Protein AF-A0A1C6HP37-F1 (afdb_monomer)

Solvent-accessible surface area (backbone atoms only — not comparable to full-atom values): 10986 Å² total; per-residue (Å²): 95,41,88,87,82,65,44,78,74,77,87,68,81,76,85,51,65,77,37,57,52,46,57,69,72,73,42,58,66,69,62,52,72,68,43,61,59,45,79,36,72,90,48,70,63,57,51,54,49,44,50,69,76,33,71,78,30,45,81,38,71,37,65,68,57,56,53,53,46,46,46,50,68,46,51,45,44,47,39,49,50,55,24,48,51,27,51,49,49,23,51,51,46,59,66,70,62,52,92,83,54,51,75,65,60,49,52,51,41,54,50,50,26,51,51,27,51,49,53,24,53,50,45,65,65,41,63,60,68,73,68,50,57,76,94,74,52,53,69,74,57,48,54,55,49,51,61,49,33,76,77,31,63,72,49,36,53,51,48,52,52,50,54,50,54,59,53,53,73,70,52,83,51,65,70,60,35,54,54,49,54,52,50,53,53,51,52,66,73,76,108

Nearest PDB structures (foldseek):
  8iuh-assembly1_4  TM=5.181E-01  e=4.987E+00  Homo sapiens
  8dt0-assembly1_A  TM=3.337E-01  e=8.224E+00  synthetic construct
  7ezx-assembly1_CK  TM=1.978E-01  e=3.025E+00  Porphyridium purpureum

Mean predicted aligned error: 5.69 Å

Structure (mmCIF, N/CA/C/O backbone):
data_AF-A0A1C6HP37-F1
#
_entry.id   AF-A0A1C6HP37-F1
#
loop_
_atom_site.group_PDB
_atom_site.id
_atom_site.type_symbol
_atom_site.label_atom_id
_atom_site.label_alt_id
_atom_site.label_comp_id
_atom_site.label_asym_id
_atom_site.label_entity_id
_atom_site.label_seq_id
_atom_site.pdbx_PDB_ins_code
_atom_site.Cartn_x
_atom_site.Cartn_y
_atom_site.Cartn_z
_atom_site.occupancy
_atom_site.B_iso_or_equiv
_atom_site.auth_seq_id
_atom_site.auth_comp_id
_atom_site.auth_asym_id
_atom_site.auth_atom_id
_atom_site.pdbx_PDB_model_num
ATOM 1 N N . MET A 1 1 ? 13.294 12.991 -18.738 1.00 79.62 1 MET A N 1
ATOM 2 C CA . MET A 1 1 ? 14.460 13.730 -18.226 1.00 79.62 1 MET A CA 1
ATOM 3 C C . MET A 1 1 ? 15.607 12.747 -18.204 1.00 79.62 1 MET A C 1
ATOM 5 O O . MET A 1 1 ? 15.369 11.608 -17.818 1.00 79.62 1 MET A O 1
ATOM 9 N N . ASP A 1 2 ? 16.772 13.145 -18.688 1.00 86.88 2 ASP A N 1
ATOM 10 C CA . ASP A 1 2 ? 18.012 12.417 -18.481 1.00 86.88 2 ASP A CA 1
ATOM 11 C C . ASP A 1 2 ? 18.351 12.514 -16.989 1.00 86.88 2 ASP A C 1
ATOM 13 O O . ASP A 1 2 ? 18.378 13.611 -16.432 1.00 86.88 2 ASP A O 1
ATOM 17 N N . LEU A 1 3 ? 18.506 11.377 -16.315 1.00 87.62 3 LEU A N 1
ATOM 18 C CA . LEU A 1 3 ? 18.713 11.362 -14.865 1.00 87.62 3 LEU A CA 1
ATOM 19 C C . LEU A 1 3 ? 20.156 11.699 -14.465 1.00 87.62 3 LEU A C 1
ATOM 21 O O . LEU A 1 3 ? 20.379 12.043 -13.307 1.00 87.62 3 LEU A O 1
ATOM 25 N N . GLU A 1 4 ? 21.112 11.615 -15.391 1.00 91.19 4 GLU A N 1
ATOM 26 C CA . GLU A 1 4 ? 22.514 11.957 -15.146 1.00 91.19 4 GLU A CA 1
ATOM 27 C C . GLU A 1 4 ? 22.765 13.443 -15.405 1.00 91.19 4 GLU A C 1
ATOM 29 O O . GLU A 1 4 ? 23.371 14.129 -14.582 1.00 91.19 4 GLU A O 1
ATOM 34 N N . GLN A 1 5 ? 22.271 13.950 -16.536 1.00 92.31 5 GLN A N 1
ATOM 35 C CA . GLN A 1 5 ? 22.527 15.321 -16.992 1.00 92.31 5 GLN A CA 1
ATOM 36 C C . GLN A 1 5 ? 21.442 16.301 -16.536 1.00 92.31 5 GLN A C 1
ATOM 38 O O . GLN A 1 5 ? 21.673 17.505 -16.448 1.00 92.31 5 GLN A O 1
ATOM 43 N N . GLY A 1 6 ? 20.253 15.791 -16.213 1.00 91.00 6 GLY A N 1
ATOM 44 C CA . GLY A 1 6 ? 19.092 16.599 -15.855 1.00 91.00 6 GLY A CA 1
ATOM 45 C C . GLY A 1 6 ? 18.362 17.205 -17.056 1.00 91.00 6 GLY A C 1
ATOM 46 O O . GLY A 1 6 ? 17.437 17.999 -16.880 1.00 91.00 6 GLY A O 1
ATOM 47 N N . ASP A 1 7 ? 18.732 16.822 -18.276 1.00 91.75 7 ASP A N 1
ATOM 48 C CA . ASP A 1 7 ? 18.147 17.381 -19.488 1.00 91.75 7 ASP A CA 1
ATOM 49 C C . ASP A 1 7 ? 16.727 16.880 -19.729 1.00 91.75 7 ASP A C 1
ATOM 51 O O . ASP A 1 7 ? 16.368 15.722 -19.494 1.00 91.75 7 ASP A O 1
ATOM 55 N N . ILE A 1 8 ? 15.866 17.754 -20.238 1.00 90.81 8 ILE A N 1
ATOM 56 C CA . ILE A 1 8 ? 14.500 17.363 -20.565 1.00 90.81 8 ILE A CA 1
ATOM 57 C C . ILE A 1 8 ? 14.491 16.642 -21.914 1.00 90.81 8 ILE A C 1
ATOM 59 O O . ILE A 1 8 ? 14.644 17.260 -22.959 1.00 90.81 8 ILE A O 1
ATOM 63 N N . LEU A 1 9 ? 14.241 15.331 -21.879 1.00 88.19 9 LEU A N 1
ATOM 64 C CA . LEU A 1 9 ? 14.164 14.500 -23.087 1.00 88.19 9 LEU A CA 1
ATOM 65 C C . LEU A 1 9 ? 12.979 14.851 -23.998 1.00 88.19 9 LEU A C 1
ATOM 67 O O . LEU A 1 9 ? 13.090 14.734 -25.211 1.00 88.19 9 LEU A O 1
ATOM 71 N N . TRP A 1 10 ? 11.830 15.229 -23.429 1.00 92.19 10 TRP A N 1
ATOM 72 C CA . TRP A 1 10 ? 10.632 15.558 -24.203 1.00 92.19 10 TRP A CA 1
ATOM 73 C C . TRP A 1 10 ? 9.608 16.331 -23.361 1.00 92.19 10 TRP A C 1
ATOM 75 O O . TRP A 1 10 ? 9.472 16.082 -22.159 1.00 92.19 10 TRP A O 1
ATOM 85 N N . ILE A 1 11 ? 8.869 17.246 -23.997 1.00 91.38 11 ILE A N 1
ATOM 86 C CA . ILE A 1 11 ? 7.737 17.978 -23.411 1.00 91.38 11 ILE A CA 1
ATOM 87 C C . ILE A 1 11 ? 6.575 17.951 -24.402 1.00 91.38 11 ILE A C 1
ATOM 89 O O . ILE A 1 11 ? 6.693 18.436 -25.524 1.00 91.38 11 ILE A O 1
ATOM 93 N N . GLY A 1 12 ? 5.426 17.457 -23.950 1.00 89.62 12 GLY A N 1
ATOM 94 C CA . GLY A 1 12 ? 4.180 17.476 -24.707 1.00 89.62 12 GLY A CA 1
ATOM 95 C C . GLY A 1 12 ? 3.213 18.548 -24.227 1.00 89.62 12 GLY A C 1
ATOM 96 O O . GLY A 1 12 ? 3.138 18.859 -23.037 1.00 89.62 12 GLY A O 1
ATOM 97 N N . LYS A 1 13 ? 2.398 19.076 -25.145 1.00 91.12 13 LYS A N 1
ATOM 98 C CA . LYS A 1 13 ? 1.251 19.925 -24.797 1.00 91.12 13 LYS A CA 1
ATOM 99 C C . LYS A 1 13 ? 0.012 19.058 -24.572 1.00 91.12 13 LYS A C 1
ATOM 101 O O . LYS A 1 13 ? -0.563 18.564 -25.535 1.00 91.12 13 LYS A O 1
ATOM 106 N N . GLY A 1 14 ? -0.431 18.954 -23.320 1.00 88.44 14 GLY A N 1
ATOM 107 C CA . GLY A 1 14 ? -1.654 18.241 -22.938 1.00 88.44 14 GLY A CA 1
ATOM 108 C C . GLY A 1 14 ? -1.400 17.079 -21.979 1.00 88.44 14 GLY A C 1
ATOM 109 O O . GLY A 1 14 ? -0.284 16.878 -21.509 1.00 88.44 14 GLY A O 1
ATOM 110 N N . ARG A 1 15 ? -2.469 16.358 -21.628 1.00 82.88 15 ARG A N 1
ATOM 111 C CA . ARG A 1 15 ? -2.440 15.191 -20.718 1.00 82.88 15 ARG A CA 1
ATOM 112 C C . ARG A 1 15 ? -3.205 13.990 -21.281 1.00 82.88 15 ARG A C 1
ATOM 114 O O . ARG A 1 15 ? -3.354 12.987 -20.589 1.00 82.88 15 ARG A O 1
ATOM 121 N N . ALA A 1 16 ? -3.757 14.097 -22.491 1.00 87.88 16 ALA A N 1
ATOM 122 C CA . ALA A 1 16 ? -4.503 13.003 -23.091 1.00 87.88 16 ALA A CA 1
ATOM 123 C C . ALA A 1 16 ? -3.545 11.959 -23.678 1.00 87.88 16 ALA A C 1
ATOM 125 O O . ALA A 1 16 ? -2.419 12.270 -24.058 1.00 87.88 16 ALA A O 1
ATOM 126 N N . MET A 1 17 ? -4.028 10.724 -23.828 1.00 86.31 17 MET A N 1
ATOM 127 C CA . MET A 1 17 ? -3.265 9.624 -24.433 1.00 86.31 17 MET A CA 1
ATOM 128 C C . MET A 1 17 ? -2.698 10.002 -25.813 1.00 86.31 17 MET A C 1
ATOM 130 O O . MET A 1 17 ? -1.524 9.777 -26.072 1.00 86.31 17 MET A O 1
ATOM 134 N N . LYS A 1 18 ? -3.499 10.672 -26.651 1.00 89.44 18 LYS A N 1
ATOM 135 C CA . LYS A 1 18 ? -3.079 11.186 -27.968 1.00 89.44 18 LYS A CA 1
ATOM 136 C C . LYS A 1 18 ? -1.947 12.218 -27.904 1.00 89.44 18 LYS A C 1
ATOM 138 O O . LYS A 1 18 ? -1.209 12.377 -28.866 1.00 89.44 18 LYS A O 1
ATOM 143 N N . ASP A 1 19 ? -1.849 12.962 -26.803 1.00 90.25 19 ASP A N 1
ATOM 144 C CA . ASP A 1 19 ? -0.823 13.991 -26.647 1.00 90.25 19 ASP A CA 1
ATOM 145 C C . ASP A 1 19 ? 0.511 13.324 -26.304 1.00 90.25 19 ASP A C 1
ATOM 147 O O . ASP A 1 19 ? 1.546 13.749 -26.805 1.00 90.25 19 ASP A O 1
ATOM 151 N N . PHE A 1 20 ? 0.472 12.259 -25.493 1.00 89.56 20 PHE A N 1
ATOM 152 C CA . PHE A 1 20 ? 1.652 11.468 -25.148 1.00 89.56 20 PHE A CA 1
ATOM 153 C C . PHE A 1 20 ? 2.101 10.539 -26.277 1.00 89.56 20 PHE A C 1
ATOM 155 O O . PHE A 1 20 ? 3.288 10.275 -26.392 1.00 89.56 20 PHE A O 1
ATOM 162 N N . GLU A 1 21 ? 1.198 10.072 -27.145 1.00 92.62 21 GLU A N 1
ATOM 163 C CA . GLU A 1 21 ? 1.574 9.232 -28.292 1.00 92.62 21 GLU A CA 1
ATOM 164 C C . GLU A 1 21 ? 2.629 9.901 -29.192 1.00 92.62 21 GLU A C 1
ATOM 166 O O . GLU A 1 21 ? 3.537 9.225 -29.669 1.00 92.62 21 GLU A O 1
ATOM 171 N N . LYS A 1 22 ? 2.594 11.235 -29.294 1.00 93.00 22 LYS A N 1
ATOM 172 C CA . LYS A 1 22 ? 3.585 12.041 -30.022 1.00 93.00 22 LYS A CA 1
ATOM 173 C C . LYS A 1 22 ? 5.019 11.838 -29.544 1.00 93.00 22 LYS A C 1
ATOM 175 O O . LYS A 1 22 ? 5.931 11.937 -30.347 1.00 93.00 22 LYS A O 1
ATOM 180 N N . PHE A 1 23 ? 5.234 11.489 -28.274 1.00 92.31 23 PHE A N 1
ATOM 181 C CA . PHE A 1 23 ? 6.569 11.139 -27.780 1.00 92.31 23 PHE A CA 1
ATOM 182 C C . PHE A 1 23 ? 7.207 10.019 -28.612 1.00 92.31 23 PHE A C 1
ATOM 184 O O . PHE A 1 23 ? 8.389 10.086 -28.936 1.00 92.31 23 PHE A O 1
ATOM 191 N N . PHE A 1 24 ? 6.425 9.000 -28.976 1.00 92.62 24 PHE A N 1
ATOM 192 C CA . PHE A 1 24 ? 6.911 7.870 -29.767 1.00 92.62 24 PHE A CA 1
ATOM 193 C C . PHE A 1 24 ? 7.065 8.216 -31.253 1.00 92.62 24 PHE A C 1
ATOM 195 O O . PHE A 1 24 ? 7.847 7.571 -31.943 1.00 92.62 24 PHE A O 1
ATOM 202 N N . GLU A 1 25 ? 6.339 9.223 -31.742 1.00 91.44 25 GLU A N 1
ATOM 203 C CA . GLU A 1 25 ? 6.461 9.735 -33.113 1.00 91.44 25 GLU A CA 1
ATOM 204 C C . GLU A 1 25 ? 7.699 10.633 -33.270 1.00 91.44 25 GLU A C 1
ATOM 206 O O . GLU A 1 25 ? 8.399 10.550 -34.278 1.00 91.44 25 GLU A O 1
ATOM 211 N N . ASP A 1 26 ? 7.985 11.458 -32.260 1.00 92.00 26 ASP A N 1
ATOM 212 C CA . ASP A 1 26 ? 9.089 12.423 -32.257 1.00 92.00 26 ASP A CA 1
ATOM 213 C C . ASP A 1 26 ? 10.449 11.765 -31.963 1.00 92.00 26 ASP A C 1
ATOM 215 O O . ASP A 1 26 ? 11.499 12.303 -32.326 1.00 92.00 26 ASP A O 1
ATOM 219 N N . MET A 1 27 ? 10.458 10.616 -31.278 1.00 90.50 27 MET A N 1
ATOM 220 C CA . MET A 1 27 ? 11.695 9.935 -30.900 1.00 90.50 27 MET A CA 1
ATOM 221 C C . MET A 1 27 ? 1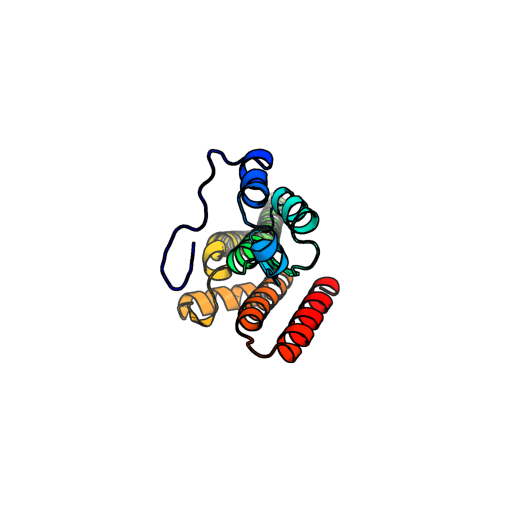2.260 9.077 -32.038 1.00 90.50 27 MET A C 1
ATOM 223 O O . MET A 1 27 ? 11.522 8.318 -32.669 1.00 90.50 27 MET A O 1
ATOM 227 N N . PRO A 1 28 ? 13.588 9.102 -32.272 1.00 89.88 28 PRO A N 1
ATOM 228 C CA . PRO A 1 28 ? 14.213 8.241 -33.267 1.00 89.88 28 PRO A CA 1
ATOM 229 C C . PRO A 1 28 ? 13.899 6.764 -33.005 1.00 89.88 28 PRO A C 1
ATOM 231 O O . PRO A 1 28 ? 14.105 6.257 -31.899 1.00 89.88 28 PRO A O 1
ATOM 234 N N . SER A 1 29 ? 13.465 6.049 -34.044 1.00 87.12 29 SER A N 1
ATOM 235 C CA . SER A 1 29 ? 13.084 4.632 -33.952 1.00 87.12 29 SER A CA 1
ATOM 236 C C . SER A 1 29 ? 14.202 3.751 -33.387 1.00 87.12 29 SER A C 1
ATOM 238 O O . SER A 1 29 ? 13.935 2.840 -32.605 1.00 87.12 29 SER A O 1
ATOM 240 N N . ASN A 1 30 ? 15.458 4.060 -33.718 1.00 89.31 30 ASN A N 1
ATOM 241 C CA . ASN A 1 30 ? 16.628 3.364 -33.184 1.00 89.31 30 ASN A CA 1
ATOM 242 C C . ASN A 1 30 ? 16.712 3.493 -31.655 1.00 89.31 30 ASN A C 1
ATOM 244 O O . ASN A 1 30 ? 16.936 2.491 -30.977 1.00 89.31 30 ASN A O 1
ATOM 248 N N . SER A 1 31 ? 16.458 4.686 -31.108 1.00 88.25 31 SER A N 1
ATOM 249 C CA . SER A 1 31 ? 16.455 4.928 -29.661 1.00 88.25 31 SER A CA 1
ATOM 250 C C . SER A 1 31 ? 15.339 4.150 -28.971 1.00 88.25 31 SER A C 1
ATOM 252 O O . SER A 1 31 ? 15.589 3.476 -27.977 1.00 88.25 31 SER A O 1
ATOM 254 N N . LEU A 1 32 ? 14.125 4.175 -29.534 1.00 91.19 32 LEU A N 1
ATOM 255 C CA . LEU A 1 32 ? 12.988 3.415 -29.005 1.00 91.19 32 LEU A CA 1
ATOM 256 C C . LEU A 1 32 ? 13.255 1.904 -29.032 1.00 91.19 32 LEU A C 1
ATOM 258 O O . LEU A 1 32 ? 12.968 1.203 -28.067 1.00 91.19 32 LEU A O 1
ATOM 262 N N . SER A 1 33 ? 13.871 1.397 -30.102 1.00 90.81 33 SER A N 1
ATOM 263 C CA . SER A 1 33 ? 14.187 -0.029 -30.237 1.00 90.81 33 SER A CA 1
ATOM 264 C C . SER A 1 33 ? 15.232 -0.538 -29.237 1.00 90.81 33 SER A C 1
ATOM 266 O O . SER A 1 33 ? 15.269 -1.738 -28.960 1.00 90.81 33 SER A O 1
ATOM 268 N N . ALA A 1 34 ? 16.057 0.363 -28.692 1.00 92.81 34 ALA A N 1
ATOM 269 C CA . ALA A 1 34 ? 17.064 0.056 -27.682 1.00 92.81 34 ALA A CA 1
ATOM 270 C C . ALA A 1 34 ? 16.496 0.039 -26.251 1.00 92.81 34 ALA A C 1
ATOM 272 O O . ALA A 1 34 ? 17.177 -0.410 -25.328 1.00 92.81 34 ALA A O 1
ATOM 273 N N . VAL A 1 35 ? 15.261 0.510 -26.044 1.00 94.19 35 VAL A N 1
ATOM 274 C CA . VAL A 1 35 ? 14.629 0.522 -24.721 1.00 94.19 35 VAL A CA 1
ATOM 275 C C . VAL A 1 35 ? 14.305 -0.907 -24.286 1.00 94.19 35 VAL A C 1
ATOM 277 O O . VAL A 1 35 ? 13.492 -1.596 -24.901 1.00 94.19 35 VAL A O 1
ATOM 280 N N . ILE A 1 36 ? 14.915 -1.336 -23.181 1.00 94.88 36 ILE A N 1
ATOM 281 C CA . ILE A 1 36 ? 14.697 -2.666 -22.592 1.00 94.88 36 ILE A CA 1
ATOM 282 C C . ILE A 1 36 ? 13.644 -2.670 -21.478 1.00 94.88 36 ILE A C 1
ATOM 284 O O . ILE A 1 36 ? 13.070 -3.717 -21.184 1.00 94.88 36 ILE A O 1
ATOM 288 N N . ALA A 1 37 ? 13.374 -1.519 -20.858 1.00 94.75 37 ALA A N 1
ATOM 289 C CA . ALA A 1 37 ? 12.399 -1.384 -19.785 1.00 94.75 37 ALA A CA 1
ATOM 290 C C . ALA A 1 37 ? 11.830 0.038 -19.705 1.00 94.75 37 ALA A C 1
ATOM 292 O O . ALA A 1 37 ? 12.512 1.005 -20.043 1.00 94.75 37 ALA A O 1
ATOM 293 N N . VAL A 1 38 ? 10.594 0.158 -19.222 1.00 93.81 38 VAL A N 1
ATOM 294 C CA . VAL A 1 38 ? 9.916 1.433 -18.968 1.00 93.81 38 VAL A CA 1
ATOM 295 C C . VAL A 1 38 ? 9.376 1.430 -17.545 1.00 93.81 38 VAL A C 1
ATOM 297 O O . VAL A 1 38 ? 8.466 0.666 -17.225 1.00 93.81 38 VAL A O 1
ATOM 300 N N . ALA A 1 39 ? 9.929 2.301 -16.702 1.00 92.19 39 ALA A N 1
ATOM 301 C CA . ALA A 1 39 ? 9.387 2.578 -15.379 1.00 92.19 39 ALA A CA 1
ATOM 302 C C . ALA A 1 39 ? 8.244 3.594 -15.493 1.00 92.19 39 ALA A C 1
ATOM 304 O O . ALA A 1 39 ? 8.436 4.685 -16.033 1.00 92.19 39 ALA A O 1
ATOM 305 N N . MET A 1 40 ? 7.052 3.242 -15.016 1.00 91.56 40 MET A N 1
ATOM 306 C CA . MET A 1 40 ? 5.859 4.067 -15.212 1.00 91.56 40 MET A CA 1
ATOM 307 C C . MET A 1 40 ? 4.809 3.880 -14.118 1.00 91.56 40 MET A C 1
ATOM 309 O O . MET A 1 40 ? 4.871 2.955 -13.308 1.00 91.56 40 MET A O 1
ATOM 313 N N . ASP A 1 41 ? 3.824 4.774 -14.102 1.00 89.25 41 ASP A N 1
ATOM 314 C CA . ASP A 1 41 ? 2.638 4.609 -13.269 1.00 89.25 41 ASP A CA 1
ATOM 315 C C . ASP A 1 41 ? 1.756 3.434 -13.756 1.00 89.25 41 ASP A C 1
ATOM 317 O O . ASP A 1 41 ? 1.972 2.827 -14.808 1.00 89.25 41 ASP A O 1
ATOM 321 N N . MET A 1 42 ? 0.717 3.111 -12.986 1.00 87.75 42 MET A N 1
ATOM 322 C CA . MET A 1 42 ? -0.232 2.041 -13.322 1.00 87.75 42 MET A CA 1
ATOM 323 C C . MET A 1 42 ? -1.360 2.502 -14.270 1.00 87.75 42 MET A C 1
ATOM 325 O O . MET A 1 42 ? -2.435 1.899 -14.303 1.00 87.75 42 MET A O 1
ATOM 329 N N . ASN A 1 43 ? -1.178 3.586 -15.035 1.00 86.19 43 ASN A N 1
ATOM 330 C CA . ASN A 1 43 ? -2.220 4.111 -15.916 1.00 86.19 43 ASN A CA 1
ATOM 331 C C . ASN A 1 43 ? -2.450 3.185 -17.121 1.00 86.19 43 ASN A C 1
ATOM 333 O O . ASN A 1 43 ? -1.544 2.901 -17.911 1.00 86.19 43 ASN A O 1
ATOM 337 N N . ALA A 1 44 ? -3.697 2.754 -17.317 1.00 88.06 44 ALA A N 1
ATOM 338 C CA . ALA A 1 44 ? -4.064 1.851 -18.409 1.00 88.06 44 ALA A CA 1
ATOM 339 C C . ALA A 1 44 ? -3.775 2.429 -19.811 1.00 88.06 44 ALA A C 1
ATOM 341 O O . ALA A 1 44 ? -3.473 1.679 -20.739 1.00 88.06 44 ALA A O 1
ATOM 342 N N . SER A 1 45 ? -3.851 3.752 -19.978 1.00 89.12 45 SER A N 1
ATOM 343 C CA . SER A 1 45 ? -3.590 4.423 -21.259 1.00 89.12 45 SER A CA 1
ATOM 344 C C . SER A 1 45 ? -2.113 4.359 -21.625 1.00 89.12 45 SER A C 1
ATOM 346 O O . SER A 1 45 ? -1.775 4.039 -22.762 1.00 89.12 45 SER A O 1
ATOM 348 N N . TYR A 1 46 ? -1.228 4.606 -20.659 1.00 89.12 46 TYR A N 1
ATOM 349 C CA . TYR A 1 46 ? 0.204 4.493 -20.902 1.00 89.12 46 TYR A CA 1
ATOM 350 C C . TYR A 1 46 ? 0.619 3.045 -21.143 1.00 89.12 46 TYR A C 1
ATOM 352 O O . TYR A 1 46 ? 1.418 2.812 -22.042 1.00 89.12 46 TYR A O 1
ATOM 360 N N . ASN A 1 47 ? 0.034 2.074 -20.425 1.00 91.50 47 ASN A N 1
ATOM 361 C CA . ASN A 1 47 ? 0.314 0.654 -20.673 1.00 91.50 47 ASN A CA 1
ATOM 362 C C . ASN A 1 47 ? 0.041 0.306 -22.143 1.00 91.50 47 ASN A C 1
ATOM 364 O O . ASN A 1 47 ? 0.902 -0.244 -22.818 1.00 91.50 47 ASN A O 1
ATOM 368 N N . LYS A 1 48 ? -1.116 0.722 -22.678 1.00 92.81 48 LYS A N 1
ATOM 369 C CA . LYS A 1 48 ? -1.459 0.507 -24.092 1.00 92.81 48 LYS A CA 1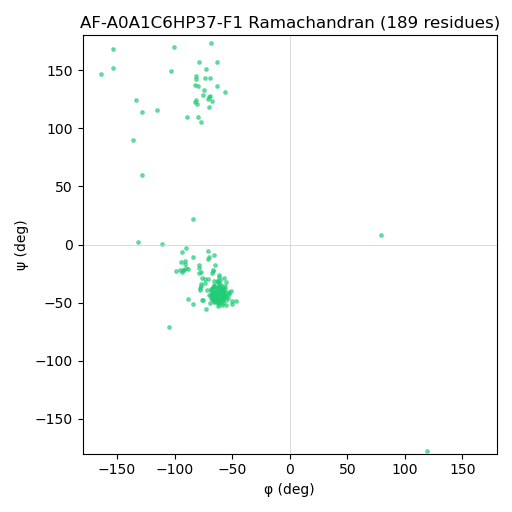
ATOM 370 C C . LYS A 1 48 ? -0.450 1.139 -25.053 1.00 92.81 48 LYS A C 1
ATOM 372 O O . LYS A 1 48 ? -0.093 0.506 -26.042 1.00 92.81 48 LYS A O 1
ATOM 377 N N . LEU A 1 49 ? -0.002 2.368 -24.785 1.00 93.06 49 LEU A N 1
ATOM 378 C CA . LEU A 1 49 ? 0.970 3.054 -25.642 1.00 93.06 49 LEU A CA 1
ATOM 379 C C . LEU A 1 49 ? 2.345 2.389 -25.597 1.00 93.06 49 LEU A C 1
ATOM 381 O O . LEU A 1 49 ? 2.920 2.129 -26.649 1.00 93.06 49 LEU A O 1
ATOM 385 N N . VAL A 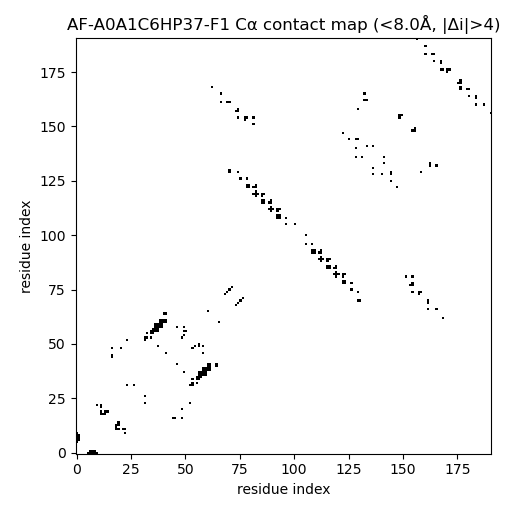1 50 ? 2.844 2.073 -24.402 1.00 93.56 50 VAL A N 1
ATOM 386 C CA . VAL A 1 50 ? 4.149 1.427 -24.225 1.00 93.56 50 VAL A CA 1
ATOM 387 C C . VAL A 1 50 ? 4.139 0.032 -24.840 1.00 93.56 50 VAL A C 1
ATOM 389 O O . VAL A 1 50 ? 5.038 -0.286 -25.604 1.00 93.56 50 VAL A O 1
ATOM 392 N N . THR A 1 51 ? 3.098 -0.776 -24.625 1.00 93.56 51 THR A N 1
ATOM 393 C CA . THR A 1 51 ? 2.995 -2.094 -25.273 1.00 93.56 51 THR A CA 1
ATOM 394 C C . THR A 1 51 ? 2.925 -1.987 -26.800 1.00 93.56 51 THR A C 1
ATOM 396 O O . THR A 1 51 ? 3.495 -2.826 -27.493 1.00 93.56 51 THR A O 1
ATOM 399 N N . LYS A 1 52 ? 2.253 -0.958 -27.338 1.00 93.88 52 LYS A N 1
ATOM 400 C CA . LYS A 1 52 ? 2.150 -0.725 -28.788 1.00 93.88 52 LYS A CA 1
ATOM 401 C C . LYS A 1 52 ? 3.490 -0.312 -29.404 1.00 93.88 52 LYS A C 1
ATOM 403 O O . LYS A 1 52 ? 3.879 -0.869 -30.426 1.00 93.88 52 LYS A O 1
ATOM 408 N N . HIS A 1 53 ? 4.162 0.676 -28.815 1.00 94.12 53 HIS A N 1
ATOM 409 C CA . HIS A 1 53 ? 5.341 1.323 -29.408 1.00 94.12 53 HIS A CA 1
ATOM 410 C C . HIS A 1 53 ? 6.670 0.708 -28.955 1.00 94.12 53 HIS A C 1
ATOM 412 O O . HIS A 1 53 ? 7.661 0.790 -29.674 1.00 94.12 53 HIS A O 1
ATOM 418 N N . LEU A 1 54 ? 6.691 0.049 -27.796 1.00 95.00 54 LEU A N 1
ATOM 419 C CA . LEU A 1 54 ? 7.860 -0.596 -27.194 1.00 95.00 54 LEU A CA 1
ATOM 420 C C . LEU A 1 54 ? 7.554 -2.058 -26.810 1.00 95.00 54 LEU A C 1
ATOM 422 O O . LEU A 1 54 ? 7.697 -2.440 -25.649 1.00 95.00 54 LEU A O 1
ATOM 426 N N . PRO A 1 55 ? 7.172 -2.926 -27.767 1.00 92.94 55 PRO A N 1
ATOM 427 C CA . PRO A 1 55 ? 6.710 -4.287 -27.469 1.00 92.94 55 PRO A CA 1
ATOM 428 C C . PRO A 1 55 ? 7.781 -5.197 -26.846 1.00 92.94 55 PRO A C 1
ATOM 430 O O . PRO A 1 55 ? 7.452 -6.240 -26.289 1.00 92.94 55 PRO A O 1
ATOM 433 N N . LYS A 1 56 ? 9.065 -4.832 -26.960 1.00 92.62 56 LYS A N 1
ATOM 434 C CA . LYS A 1 56 ? 10.188 -5.572 -26.363 1.00 92.62 56 LYS A CA 1
ATOM 435 C C . LYS A 1 56 ? 10.550 -5.084 -24.957 1.00 92.62 56 LYS A C 1
ATOM 437 O O . LYS A 1 56 ? 11.258 -5.794 -24.246 1.00 92.62 56 LYS A O 1
ATOM 442 N N . ALA A 1 57 ? 10.096 -3.893 -24.568 1.00 95.50 57 ALA A N 1
ATOM 443 C CA . ALA A 1 57 ? 10.444 -3.304 -23.286 1.00 95.50 57 ALA A CA 1
ATOM 444 C C . ALA A 1 57 ? 9.603 -3.915 -22.160 1.00 95.50 57 ALA A C 1
ATOM 446 O O . ALA A 1 57 ? 8.388 -4.074 -22.280 1.00 95.50 57 ALA A O 1
ATOM 447 N N . GLN A 1 58 ? 10.246 -4.227 -21.038 1.00 94.06 58 GLN A N 1
ATOM 448 C CA . GLN A 1 58 ? 9.556 -4.655 -19.825 1.00 94.06 58 GLN A CA 1
ATOM 449 C C . GLN A 1 58 ? 8.906 -3.454 -19.132 1.00 94.06 58 GLN A C 1
ATOM 451 O O . GLN A 1 58 ? 9.567 -2.452 -18.862 1.00 94.06 58 GLN A O 1
ATOM 456 N N . ILE A 1 59 ? 7.617 -3.550 -18.812 1.00 93.50 59 ILE A N 1
ATOM 457 C CA . ILE A 1 59 ? 6.935 -2.527 -18.014 1.00 93.50 59 ILE A CA 1
ATOM 458 C C . ILE A 1 59 ? 7.245 -2.776 -16.540 1.00 93.50 59 ILE A C 1
ATOM 460 O O . ILE A 1 59 ? 6.988 -3.858 -16.015 1.00 93.50 59 ILE A O 1
ATOM 464 N N . VAL A 1 60 ? 7.777 -1.756 -15.872 1.00 91.06 60 VAL A N 1
ATOM 465 C CA . VAL A 1 60 ? 8.077 -1.769 -14.440 1.00 91.06 60 VAL A CA 1
ATOM 466 C C . VAL A 1 60 ? 7.186 -0.732 -13.771 1.00 91.06 60 VAL A C 1
ATOM 468 O O . VAL A 1 60 ? 7.294 0.462 -14.048 1.00 91.06 60 VAL A O 1
ATOM 471 N N . TYR A 1 61 ? 6.286 -1.168 -12.892 1.00 91.44 61 TYR A N 1
ATOM 472 C CA . TYR A 1 61 ? 5.469 -0.219 -12.145 1.00 91.44 61 TYR A CA 1
ATOM 473 C C . TYR A 1 61 ? 6.285 0.464 -11.058 1.00 91.44 61 TYR A C 1
ATOM 475 O O . TYR A 1 61 ? 7.012 -0.174 -10.296 1.00 91.44 61 TYR A O 1
ATOM 483 N N . ASP A 1 62 ? 6.142 1.780 -10.995 1.00 90.25 62 ASP A N 1
ATOM 484 C CA . ASP A 1 62 ? 6.837 2.600 -10.023 1.00 90.25 62 ASP A CA 1
ATOM 485 C C . ASP A 1 62 ? 6.432 2.249 -8.576 1.00 90.25 62 ASP A C 1
ATOM 487 O O . ASP A 1 62 ? 5.251 2.107 -8.230 1.00 90.25 62 ASP A O 1
ATOM 491 N N . ARG A 1 63 ? 7.449 2.169 -7.708 1.00 91.44 63 ARG A N 1
ATOM 492 C CA . ARG A 1 63 ? 7.326 1.801 -6.292 1.00 91.44 63 ARG A CA 1
ATOM 493 C C . ARG A 1 63 ? 6.343 2.699 -5.552 1.00 91.44 63 ARG A C 1
ATOM 495 O O . ARG A 1 63 ? 5.552 2.197 -4.753 1.00 91.44 63 ARG A O 1
ATOM 502 N N . PHE A 1 64 ? 6.398 4.014 -5.770 1.00 90.75 64 PHE A N 1
ATOM 503 C CA . PHE A 1 64 ? 5.553 4.949 -5.029 1.00 90.75 64 PHE A CA 1
ATOM 504 C C . PHE A 1 64 ? 4.073 4.705 -5.328 1.00 90.75 64 PHE A C 1
ATOM 506 O O . PHE A 1 64 ? 3.257 4.664 -4.405 1.00 90.75 64 PHE A O 1
ATOM 513 N N . HIS A 1 65 ? 3.728 4.477 -6.596 1.00 91.69 65 HIS A N 1
ATOM 514 C CA . HIS A 1 65 ? 2.352 4.192 -6.995 1.00 91.69 65 HIS A CA 1
ATOM 515 C C . HIS A 1 65 ? 1.851 2.873 -6.403 1.00 91.69 65 HIS A C 1
ATOM 517 O O . HIS A 1 65 ? 0.768 2.854 -5.819 1.00 91.69 65 HIS A O 1
ATOM 523 N N . MET A 1 66 ? 2.664 1.813 -6.453 1.00 92.19 66 MET A N 1
ATOM 524 C CA . MET A 1 66 ? 2.330 0.518 -5.850 1.00 92.19 66 MET A CA 1
ATOM 525 C C . MET A 1 66 ? 2.084 0.634 -4.338 1.00 92.19 66 MET A C 1
ATOM 527 O O . MET A 1 66 ? 1.056 0.181 -3.830 1.00 92.19 66 MET A O 1
ATOM 531 N N . GLN A 1 67 ? 2.984 1.304 -3.611 1.00 92.81 67 GLN A N 1
ATOM 532 C CA . GLN A 1 67 ? 2.857 1.495 -2.163 1.00 92.81 67 GLN A CA 1
ATOM 533 C C . GLN A 1 67 ? 1.663 2.385 -1.788 1.00 92.81 67 GLN A C 1
ATOM 535 O O . GLN A 1 67 ? 0.932 2.087 -0.841 1.00 92.81 67 GLN A O 1
ATOM 540 N N . SER A 1 68 ? 1.440 3.462 -2.544 1.00 92.44 68 SER A N 1
ATOM 541 C CA . SER A 1 68 ? 0.310 4.376 -2.352 1.00 92.44 68 SER A CA 1
ATOM 542 C C . SER A 1 68 ? -1.031 3.685 -2.600 1.00 92.44 68 SER A C 1
ATOM 544 O O . SER A 1 68 ? -1.976 3.882 -1.829 1.00 92.44 68 SER A O 1
ATOM 546 N N . GLN A 1 69 ? -1.115 2.851 -3.642 1.00 93.38 69 GLN A N 1
ATOM 547 C CA . GLN A 1 69 ? -2.315 2.082 -3.953 1.00 93.38 69 GLN A CA 1
ATOM 548 C C . GLN A 1 69 ? -2.600 1.053 -2.857 1.00 93.38 69 GLN A C 1
ATOM 550 O O . GLN A 1 69 ? -3.699 1.054 -2.312 1.00 93.38 69 GLN A O 1
ATOM 555 N N . PHE A 1 70 ? -1.603 0.256 -2.452 1.00 94.62 70 PHE A N 1
ATOM 556 C CA . PHE A 1 70 ? -1.764 -0.725 -1.372 1.00 94.62 70 PHE A CA 1
ATOM 557 C C . PHE A 1 70 ? -2.217 -0.059 -0.062 1.00 94.62 70 PHE A C 1
ATOM 559 O O . PHE A 1 70 ? -3.159 -0.503 0.596 1.00 94.62 70 PHE A O 1
ATOM 566 N N . GLY A 1 71 ? -1.594 1.067 0.301 1.00 94.62 71 GLY A N 1
ATOM 567 C CA . GLY A 1 71 ? -1.953 1.814 1.505 1.00 94.62 71 GLY A CA 1
ATOM 568 C C . GLY A 1 71 ? -3.388 2.351 1.500 1.00 94.62 71 GLY A C 1
ATOM 569 O O . GLY A 1 71 ? -4.022 2.449 2.553 1.00 94.62 71 GLY A O 1
ATOM 570 N N . ARG A 1 72 ? -3.920 2.697 0.327 1.00 94.25 72 ARG A N 1
ATOM 571 C CA . ARG A 1 72 ? -5.278 3.230 0.176 1.00 94.25 72 ARG A CA 1
ATOM 572 C C . ARG A 1 72 ? -6.325 2.128 0.090 1.00 94.25 72 ARG A C 1
ATOM 574 O O . ARG A 1 72 ? -7.303 2.178 0.834 1.00 94.25 72 ARG A O 1
ATOM 581 N N . ASP A 1 73 ? -6.097 1.167 -0.792 1.00 95.38 73 ASP A N 1
ATOM 582 C CA . ASP A 1 73 ? -7.108 0.211 -1.236 1.00 95.38 73 ASP A CA 1
ATOM 583 C C . ASP A 1 73 ? -7.122 -1.063 -0.396 1.00 95.38 73 ASP A C 1
ATOM 585 O O . ASP A 1 73 ? -8.149 -1.727 -0.330 1.00 95.38 73 ASP A O 1
ATOM 589 N N . VAL A 1 74 ? -6.018 -1.378 0.285 1.00 95.44 74 VAL A N 1
ATOM 590 C CA . VAL A 1 74 ? -5.934 -2.535 1.184 1.00 95.44 74 VAL A CA 1
ATOM 591 C C . VAL A 1 74 ? -5.978 -2.052 2.630 1.00 95.44 74 VAL A C 1
ATOM 593 O O . VAL A 1 74 ? -7.006 -2.162 3.296 1.00 95.44 74 VAL A O 1
ATOM 596 N N . LEU A 1 75 ? -4.909 -1.399 3.106 1.00 95.19 75 LEU A N 1
ATOM 597 C CA . LEU A 1 75 ? -4.818 -0.951 4.506 1.00 95.19 75 LEU A CA 1
ATOM 598 C C . LEU A 1 75 ? -5.927 0.037 4.877 1.00 95.19 75 LEU A C 1
ATOM 600 O O . LEU A 1 75 ? -6.490 -0.016 5.971 1.00 95.19 75 LEU A O 1
ATOM 604 N N . GLY A 1 76 ? -6.236 0.967 3.972 1.00 95.38 76 GLY A N 1
ATOM 605 C CA . GLY A 1 76 ? -7.276 1.963 4.180 1.00 95.38 76 GLY A CA 1
ATOM 606 C C . GLY A 1 76 ? -8.666 1.346 4.320 1.00 95.38 76 GLY A C 1
ATOM 607 O O . GLY A 1 76 ? -9.420 1.799 5.186 1.00 95.38 76 GLY A O 1
ATOM 608 N N . VAL A 1 77 ? -8.972 0.333 3.505 1.00 96.25 77 VAL A N 1
ATOM 609 C CA . VAL A 1 77 ? -10.261 -0.371 3.482 1.00 96.25 77 VAL A CA 1
ATOM 610 C C . VAL A 1 77 ? -10.408 -1.254 4.714 1.00 96.25 77 VAL A C 1
ATOM 612 O O . VAL A 1 77 ? -11.322 -1.011 5.499 1.00 96.25 77 VAL A O 1
ATOM 615 N N . VAL A 1 78 ? -9.455 -2.156 4.966 1.00 96.06 78 VAL A N 1
ATOM 616 C CA . VAL A 1 78 ? -9.499 -3.086 6.109 1.00 96.06 78 VAL A CA 1
ATOM 617 C C . VAL A 1 78 ? -9.608 -2.332 7.434 1.00 96.06 78 VAL A C 1
ATOM 619 O O . VAL A 1 78 ? -10.488 -2.600 8.246 1.00 96.06 78 VAL A O 1
ATOM 622 N N . ARG A 1 79 ? -8.812 -1.273 7.624 1.00 96.50 79 ARG A N 1
ATOM 623 C CA . ARG A 1 79 ? -8.911 -0.410 8.814 1.00 96.50 79 ARG A CA 1
ATOM 624 C C . ARG A 1 79 ? -10.294 0.230 8.976 1.00 96.50 79 ARG A C 1
ATOM 626 O O . ARG A 1 79 ? -10.741 0.454 10.101 1.00 96.50 79 ARG A O 1
ATOM 633 N N . LEU A 1 80 ? -10.938 0.635 7.878 1.00 96.62 80 LEU A N 1
ATOM 634 C CA . LEU A 1 80 ? -12.281 1.218 7.935 1.00 96.62 80 LEU A CA 1
ATOM 635 C C . LEU A 1 80 ? -13.346 0.160 8.210 1.00 96.62 80 LEU A C 1
ATOM 637 O O . LEU A 1 80 ? -14.313 0.489 8.895 1.00 96.62 80 LEU A O 1
ATOM 641 N N . ASP A 1 81 ? -13.170 -1.062 7.722 1.00 96.56 81 ASP A N 1
ATOM 642 C CA . ASP A 1 81 ? -14.075 -2.176 7.995 1.00 96.56 81 ASP A CA 1
ATOM 643 C C . ASP A 1 81 ? -14.003 -2.605 9.458 1.00 96.56 81 ASP A C 1
ATOM 645 O O . ASP A 1 81 ? -15.044 -2.641 10.114 1.00 96.56 81 ASP A O 1
ATOM 649 N N . GLU A 1 82 ? -12.805 -2.753 10.026 1.00 96.31 82 GLU A N 1
ATOM 650 C CA . GLU A 1 82 ? -12.642 -2.991 11.467 1.00 96.31 82 GLU A CA 1
ATOM 651 C C . GLU A 1 82 ? -13.270 -1.868 12.303 1.00 96.31 82 GLU A C 1
ATOM 653 O O . GLU A 1 82 ? -13.998 -2.103 13.268 1.00 96.31 82 GLU A O 1
ATOM 658 N N . ALA A 1 83 ? -13.084 -0.610 11.886 1.00 96.69 83 ALA A N 1
ATOM 659 C CA . ALA A 1 83 ? -13.711 0.514 12.573 1.00 96.69 83 ALA A CA 1
ATOM 660 C C . ALA A 1 83 ? -15.247 0.415 12.505 1.00 96.69 83 ALA A C 1
ATOM 662 O O . ALA A 1 83 ? -15.942 0.662 13.492 1.00 96.69 83 ALA A O 1
ATOM 663 N N . ARG A 1 84 ? -15.806 0.042 11.350 1.00 97.38 84 ARG A N 1
ATOM 664 C CA . ARG A 1 84 ? -17.255 -0.148 11.203 1.00 97.38 84 ARG A CA 1
ATOM 665 C C . ARG A 1 84 ? -17.769 -1.293 12.077 1.00 97.38 84 ARG A C 1
ATOM 667 O O . ARG A 1 84 ? -18.830 -1.102 12.664 1.00 97.38 84 ARG A O 1
ATOM 674 N N . ARG A 1 85 ? -17.028 -2.401 12.218 1.00 96.62 85 ARG A N 1
ATOM 675 C CA . ARG A 1 85 ? -17.380 -3.523 13.112 1.00 96.62 85 ARG A CA 1
ATOM 676 C C . ARG A 1 85 ? -17.517 -3.054 14.563 1.00 96.62 85 ARG A C 1
ATOM 678 O O . ARG A 1 85 ? -18.575 -3.243 15.153 1.00 96.62 85 ARG A O 1
ATOM 685 N N . HIS A 1 86 ? -16.534 -2.320 15.091 1.00 97.44 86 HIS A N 1
ATOM 686 C CA . HIS A 1 86 ? -16.624 -1.741 16.443 1.00 97.44 86 HIS A CA 1
ATOM 687 C C . HIS A 1 86 ? -17.796 -0.772 16.609 1.00 97.44 86 HIS A C 1
ATOM 689 O O . HIS A 1 86 ? -18.491 -0.782 17.622 1.00 97.44 86 HIS A O 1
ATOM 695 N N . LYS A 1 87 ? -18.055 0.062 15.597 1.00 97.56 87 LYS A N 1
ATOM 696 C CA . LYS A 1 87 ? -19.189 0.993 15.628 1.00 97.56 87 LYS A CA 1
ATOM 697 C C . LYS A 1 87 ? -20.541 0.267 15.599 1.00 97.56 87 LYS A C 1
ATOM 699 O O . LYS A 1 87 ? -21.495 0.738 16.215 1.00 97.56 87 LYS A O 1
ATOM 704 N N . ALA A 1 88 ? -20.643 -0.835 14.858 1.00 97.62 88 ALA A N 1
ATOM 705 C CA . ALA A 1 88 ? -21.840 -1.669 14.830 1.00 97.62 88 ALA A CA 1
ATOM 706 C C . ALA A 1 88 ? -22.053 -2.345 16.189 1.00 97.62 88 ALA A C 1
ATOM 708 O O . ALA A 1 88 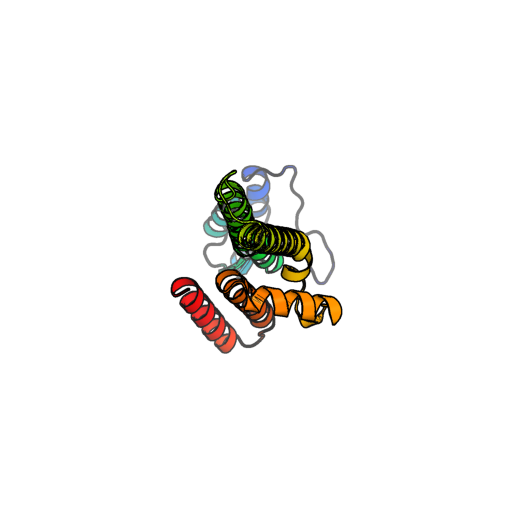? -23.127 -2.197 16.765 1.00 97.62 88 ALA A O 1
ATOM 709 N N . LYS A 1 89 ? -20.996 -2.942 16.751 1.00 96.69 89 LYS A N 1
ATOM 710 C CA . LYS A 1 89 ? -21.033 -3.590 18.064 1.00 96.69 89 LYS A CA 1
ATOM 711 C C . LYS A 1 89 ? -21.393 -2.620 19.196 1.00 96.69 89 LYS A C 1
ATOM 713 O O . LYS A 1 89 ? -22.239 -2.938 20.022 1.00 96.69 89 LYS A O 1
ATOM 718 N N . GLU A 1 90 ? -20.848 -1.397 19.196 1.00 97.06 90 GLU A N 1
ATOM 719 C CA . GLU A 1 90 ? -21.273 -0.326 20.120 1.00 97.06 90 GLU A CA 1
ATOM 720 C C . GLU A 1 90 ? -22.791 -0.093 20.045 1.00 97.06 90 GLU A C 1
ATOM 722 O O . GLU A 1 90 ? -23.459 0.018 21.072 1.00 97.06 90 GLU A O 1
ATOM 727 N N . LYS A 1 91 ? -23.343 -0.008 18.828 1.00 96.31 91 LYS A N 1
ATOM 728 C CA . LYS A 1 91 ? -24.769 0.253 18.613 1.00 96.31 91 LYS A CA 1
ATOM 729 C C . LYS A 1 91 ? -25.641 -0.919 19.069 1.00 96.31 91 LYS A C 1
ATOM 731 O O . LYS A 1 91 ? -26.699 -0.667 19.636 1.00 96.31 91 LYS A O 1
ATOM 736 N N . GLU A 1 92 ? -25.210 -2.151 18.817 1.00 95.94 92 GLU A N 1
ATOM 737 C CA . GLU A 1 92 ? -25.892 -3.373 19.261 1.00 95.94 92 GLU A CA 1
ATOM 738 C C . GLU A 1 92 ? -25.954 -3.435 20.791 1.00 95.94 92 GLU A C 1
ATOM 740 O O . GLU A 1 92 ? -27.046 -3.479 21.348 1.00 95.94 92 GLU A O 1
ATOM 745 N N . ILE A 1 93 ? -24.816 -3.257 21.473 1.00 94.25 93 ILE A N 1
ATOM 746 C CA . ILE A 1 93 ? -24.749 -3.247 22.945 1.00 94.25 93 ILE A CA 1
ATOM 747 C C . ILE A 1 93 ? -25.680 -2.186 23.546 1.00 94.25 93 ILE A C 1
ATOM 749 O O . ILE A 1 93 ? -26.328 -2.415 24.565 1.00 94.25 93 ILE A O 1
ATOM 753 N N . LEU A 1 94 ? -25.741 -0.996 22.940 1.00 92.62 94 LEU A N 1
ATOM 754 C CA . LEU A 1 94 ? -26.621 0.073 23.415 1.00 92.62 94 LEU A CA 1
ATOM 755 C C . LEU A 1 94 ? -28.105 -0.216 23.159 1.00 92.62 94 LEU A C 1
ATOM 757 O O . LEU A 1 94 ? -28.938 0.277 23.917 1.00 92.62 94 LEU A O 1
ATOM 761 N N . ALA A 1 95 ? -28.434 -0.972 22.109 1.00 91.94 95 ALA A N 1
ATOM 762 C CA . ALA A 1 95 ? -29.803 -1.373 21.803 1.00 91.94 95 ALA A CA 1
ATOM 763 C C . ALA A 1 95 ? -30.317 -2.465 22.758 1.00 91.94 95 ALA A C 1
ATOM 765 O O . ALA A 1 95 ? -31.506 -2.475 23.065 1.00 91.94 95 ALA A O 1
ATOM 766 N N . ASP A 1 96 ? -29.425 -3.315 23.273 1.00 87.31 96 ASP A N 1
ATOM 767 C CA . ASP A 1 96 ? -29.753 -4.365 24.249 1.00 87.31 96 ASP A CA 1
ATOM 768 C C . ASP A 1 96 ? -30.084 -3.814 25.650 1.00 87.31 96 ASP A C 1
ATOM 770 O O . ASP A 1 96 ? -30.611 -4.526 26.509 1.00 87.31 96 ASP A O 1
ATOM 774 N N . ILE A 1 97 ? -29.804 -2.531 25.907 1.00 88.00 97 ILE A N 1
ATOM 775 C CA . ILE A 1 97 ? -30.166 -1.874 27.165 1.00 88.00 97 ILE A CA 1
ATOM 776 C C . ILE A 1 97 ? -31.663 -1.542 27.145 1.00 88.00 97 ILE A C 1
ATOM 778 O O . ILE A 1 97 ? -32.097 -0.576 26.517 1.00 88.00 97 ILE A O 1
ATOM 782 N N . SER A 1 98 ? -32.442 -2.318 27.897 1.00 82.81 98 SER A N 1
ATOM 783 C CA . SER A 1 98 ? -33.875 -2.100 28.112 1.00 82.81 98 SER A CA 1
ATOM 784 C C . SER A 1 98 ? -34.154 -1.441 29.472 1.00 82.81 98 SER A C 1
ATOM 786 O O . SER A 1 98 ? -33.271 -1.344 30.327 1.00 82.81 98 SER A O 1
ATOM 788 N N . ASN A 1 99 ? -35.400 -1.012 29.699 1.00 73.38 99 ASN A N 1
ATOM 789 C CA . ASN A 1 99 ? -35.826 -0.489 31.004 1.00 73.38 99 ASN A CA 1
ATOM 790 C C . ASN A 1 99 ? -35.839 -1.563 32.108 1.00 73.38 99 ASN A C 1
ATOM 792 O O . ASN A 1 99 ? -35.715 -1.208 33.278 1.00 73.38 99 ASN A O 1
ATOM 796 N N . ASP A 1 100 ? -35.945 -2.844 31.740 1.00 79.75 100 ASP A N 1
ATOM 797 C CA . ASP A 1 100 ? -35.996 -3.978 32.674 1.00 79.75 100 ASP A CA 1
ATOM 798 C C . ASP A 1 100 ? -34.601 -4.545 32.995 1.00 79.75 100 ASP A C 1
ATOM 800 O O . ASP A 1 100 ? -34.461 -5.452 33.815 1.00 79.75 100 ASP A O 1
ATOM 804 N N . THR A 1 101 ? -33.547 -4.017 32.364 1.00 82.62 101 THR A N 1
ATOM 805 C CA . THR A 1 101 ? -32.167 -4.444 32.604 1.00 82.62 101 THR A CA 1
ATOM 806 C C . THR A 1 101 ? -31.716 -4.011 33.999 1.00 82.62 101 THR A C 1
ATOM 808 O O . THR A 1 101 ? -31.788 -2.831 34.354 1.00 82.62 101 THR A O 1
ATOM 811 N N . ASP A 1 102 ? -31.196 -4.951 34.791 1.00 90.06 102 ASP A N 1
ATOM 812 C CA . ASP A 1 102 ? -30.706 -4.643 36.129 1.00 90.06 102 ASP A CA 1
ATOM 813 C C . ASP A 1 102 ? -29.522 -3.658 36.093 1.00 90.06 102 ASP A C 1
ATOM 815 O O . ASP A 1 102 ? -28.800 -3.494 35.101 1.00 90.06 102 ASP A O 1
ATOM 819 N N . LYS A 1 103 ? -29.321 -2.962 37.212 1.00 88.56 103 LYS A N 1
ATOM 820 C CA . LYS A 1 103 ? -28.354 -1.865 37.311 1.00 88.56 103 LYS A CA 1
ATOM 821 C C . LYS A 1 103 ? -26.905 -2.318 37.089 1.00 88.56 103 LYS A C 1
ATOM 823 O O . LYS A 1 103 ? -26.096 -1.517 36.613 1.00 88.56 103 LYS A O 1
ATOM 828 N N . GLU A 1 104 ? -26.566 -3.553 37.453 1.00 90.62 104 GLU A N 1
ATOM 829 C CA . GLU A 1 104 ? -25.213 -4.094 37.325 1.00 90.62 104 GLU A CA 1
ATOM 830 C C . GLU A 1 104 ? -24.919 -4.466 35.869 1.00 90.62 104 GLU A C 1
ATOM 832 O O . GLU A 1 104 ? -23.933 -3.981 35.301 1.00 90.62 104 GLU A O 1
ATOM 837 N N . THR A 1 105 ? -25.841 -5.180 35.222 1.00 90.19 105 THR A N 1
ATOM 838 C CA . THR A 1 105 ? -25.780 -5.498 33.789 1.00 90.19 105 THR A CA 1
ATOM 839 C C . THR A 1 105 ? -25.744 -4.230 32.941 1.00 90.19 105 THR A C 1
ATOM 841 O O . THR A 1 105 ? -24.889 -4.089 32.066 1.00 90.19 105 THR A O 1
ATOM 844 N N . MET A 1 106 ? -26.579 -3.232 33.255 1.00 90.06 106 MET A N 1
ATOM 845 C CA . MET A 1 106 ? -26.571 -1.949 32.546 1.00 90.06 106 MET A CA 1
ATOM 846 C C . MET A 1 106 ? -25.218 -1.229 32.659 1.00 90.06 106 MET A C 1
ATOM 848 O O . MET A 1 106 ? -24.755 -0.616 31.692 1.00 90.06 106 MET A O 1
ATOM 852 N N . LYS A 1 107 ? -24.573 -1.269 33.833 1.00 92.69 107 LYS A N 1
ATOM 853 C CA . LYS A 1 107 ? -23.248 -0.665 34.032 1.00 92.69 107 LYS A CA 1
ATOM 854 C C . LYS A 1 107 ? -22.183 -1.393 33.207 1.00 92.69 107 LYS A C 1
ATOM 856 O O . LYS A 1 107 ? -21.344 -0.721 32.606 1.00 92.69 107 LYS A O 1
ATOM 861 N N . SER A 1 108 ? -22.240 -2.725 33.162 1.00 94.06 108 SER A N 1
ATOM 862 C CA . SER A 1 108 ? -21.336 -3.557 32.362 1.00 94.06 108 SER A CA 1
ATOM 863 C C . SER A 1 108 ? -21.467 -3.263 30.861 1.00 94.06 108 SER A C 1
ATOM 865 O O . SER A 1 108 ? -20.488 -2.864 30.231 1.00 94.06 108 SER A O 1
ATOM 867 N N . LEU A 1 109 ? -22.689 -3.303 30.313 1.00 93.69 109 LEU A N 1
ATOM 868 C CA . LEU A 1 109 ? -22.958 -3.025 28.894 1.00 93.69 109 LEU A CA 1
ATOM 869 C C . LEU A 1 109 ? -22.519 -1.611 28.487 1.00 93.69 109 LEU A C 1
ATOM 871 O O . LEU A 1 109 ? -21.872 -1.419 27.459 1.00 93.69 109 LEU A O 1
ATOM 875 N N . LYS A 1 110 ? -22.781 -0.597 29.324 1.00 93.56 110 LYS A N 1
ATOM 876 C CA . LYS A 1 110 ? -22.298 0.773 29.065 1.00 93.56 110 LYS A CA 1
ATOM 877 C C . LYS A 1 110 ? -20.773 0.859 29.027 1.00 93.56 110 LYS A C 1
ATOM 879 O O . LYS A 1 110 ? -20.226 1.656 28.261 1.00 93.56 110 LYS A O 1
ATOM 884 N N . GLN A 1 111 ? -20.086 0.080 29.859 1.00 95.75 111 GLN A N 1
ATOM 885 C CA . GLN A 1 111 ? -18.630 0.034 29.861 1.00 95.75 111 GLN A CA 1
ATOM 886 C C . GLN A 1 111 ? -18.093 -0.686 28.616 1.00 95.75 111 GLN A C 1
ATOM 888 O O . GLN A 1 111 ? -17.126 -0.202 28.029 1.00 95.75 111 GLN A O 1
ATOM 893 N N . GLU A 1 112 ? -18.740 -1.763 28.167 1.00 95.75 112 GLU A N 1
ATOM 894 C CA . GLU A 1 112 ? -18.378 -2.445 26.920 1.00 95.75 112 GLU A CA 1
ATOM 895 C C . GLU A 1 112 ? -18.587 -1.535 25.701 1.00 95.75 112 GLU A C 1
ATOM 897 O O . GLU A 1 112 ? -17.646 -1.309 24.942 1.00 95.75 112 GLU A O 1
ATOM 902 N N . ALA A 1 113 ? -19.753 -0.890 25.575 1.00 96.19 113 ALA A N 1
ATOM 903 C CA . ALA A 1 113 ? -20.023 0.070 24.500 1.00 96.19 113 ALA A CA 1
ATOM 904 C C . ALA A 1 113 ? -18.991 1.214 24.468 1.00 96.19 113 ALA A C 1
ATOM 906 O O . ALA A 1 113 ? -18.538 1.646 23.405 1.00 96.19 113 ALA A O 1
ATOM 907 N N . LYS A 1 114 ? -18.556 1.689 25.643 1.00 96.94 114 LYS A N 1
ATOM 908 C CA . LYS A 1 114 ? -17.491 2.695 25.749 1.00 96.94 114 LYS A CA 1
ATOM 909 C C . LYS A 1 114 ? -16.151 2.169 25.224 1.00 96.94 114 LYS A C 1
ATOM 911 O O . LYS A 1 114 ? -15.447 2.921 24.547 1.00 96.94 114 LYS A O 1
ATOM 916 N N . THR A 1 115 ? -15.799 0.919 25.520 1.00 95.88 115 THR A N 1
ATOM 917 C CA . THR A 1 115 ? -14.590 0.266 24.994 1.00 95.88 115 THR A CA 1
ATOM 918 C C . THR A 1 115 ? -14.656 0.129 23.470 1.00 95.88 115 THR A C 1
ATOM 920 O O . THR A 1 115 ? -13.713 0.524 22.784 1.00 95.88 115 THR A O 1
ATOM 923 N N . GLU A 1 116 ? -15.784 -0.324 22.919 1.00 96.44 116 GLU A N 1
ATOM 924 C CA . GLU A 1 116 ? -16.003 -0.438 21.467 1.00 96.44 116 GLU A CA 1
ATOM 925 C C . GLU A 1 116 ? -15.833 0.920 20.756 1.00 96.44 116 GLU A C 1
ATOM 927 O O . GLU A 1 116 ? -15.090 1.055 19.777 1.00 96.44 116 GLU A O 1
ATOM 932 N N . LYS A 1 117 ? -16.406 1.986 21.327 1.00 96.75 117 LYS A N 1
ATOM 933 C CA . LYS A 1 117 ? -16.231 3.362 20.839 1.00 96.75 117 LYS A CA 1
ATOM 934 C C . LYS A 1 117 ? -14.771 3.832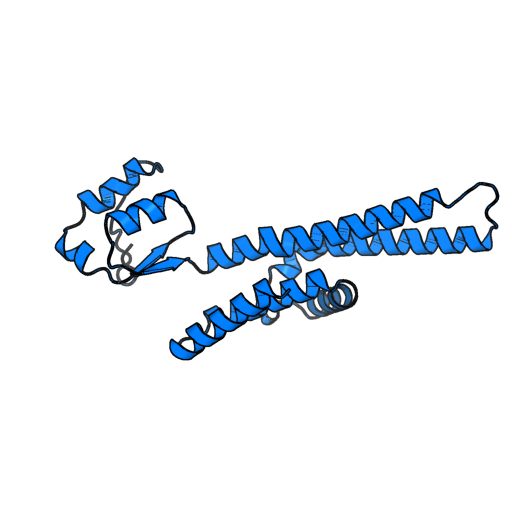 20.859 1.00 96.75 117 LYS A C 1
ATOM 936 O O . LYS A 1 117 ? -14.329 4.583 19.974 1.00 96.75 117 LYS A O 1
ATOM 941 N N . GLN A 1 118 ? -14.013 3.441 21.885 1.00 94.81 118 GLN A N 1
ATOM 942 C CA . GLN A 1 118 ? -12.587 3.757 21.989 1.00 94.81 118 GLN A CA 1
ATOM 943 C C . GLN A 1 118 ? -11.786 3.044 20.895 1.00 94.81 118 GLN A C 1
ATOM 945 O O . GLN A 1 118 ? -11.012 3.718 20.207 1.00 94.81 118 GLN A O 1
ATOM 950 N N . LYS A 1 119 ? -12.035 1.747 20.665 1.00 94.56 119 LYS A N 1
ATOM 951 C CA . LYS A 1 119 ? -11.402 0.963 19.588 1.00 94.56 119 LYS A CA 1
ATOM 952 C C . LYS A 1 119 ? -11.694 1.551 18.206 1.00 94.56 119 LYS A C 1
ATOM 954 O O . LYS A 1 119 ? -10.763 1.838 17.448 1.00 94.56 119 LYS A O 1
ATOM 959 N N . TYR A 1 120 ? -12.957 1.897 17.927 1.00 96.12 120 TYR A N 1
ATOM 960 C CA . TYR A 1 120 ? -13.337 2.649 16.722 1.00 96.12 120 TYR A CA 1
ATOM 961 C C . TYR A 1 120 ? -12.478 3.911 16.542 1.00 96.12 120 TYR A C 1
ATOM 963 O O . TYR A 1 120 ? -11.892 4.153 15.483 1.00 96.12 120 TYR A O 1
ATOM 971 N N . SER A 1 121 ? -12.371 4.724 17.594 1.00 94.75 121 SER A N 1
ATOM 972 C CA . SER A 1 121 ? -11.638 5.992 17.547 1.00 94.75 121 SER A CA 1
ATOM 973 C C . SER A 1 121 ? -10.135 5.793 17.323 1.00 94.75 121 SER A C 1
ATOM 975 O O . SER A 1 121 ? -9.509 6.582 16.610 1.00 94.75 121 SER A O 1
ATOM 977 N N . GLN A 1 122 ? -9.552 4.742 17.902 1.00 92.94 122 GLN A N 1
ATOM 978 C CA . GLN A 1 122 ? -8.149 4.373 17.714 1.00 92.94 122 GLN A CA 1
ATOM 979 C C . GLN A 1 122 ? -7.866 3.967 16.259 1.00 92.94 122 GLN A C 1
ATOM 981 O O . GLN A 1 122 ? -6.971 4.543 15.633 1.00 92.94 122 GLN A O 1
ATOM 986 N N . LEU A 1 123 ? -8.690 3.097 15.668 1.00 94.50 123 LEU A N 1
ATOM 987 C CA . LEU A 1 123 ? -8.580 2.702 14.255 1.00 94.50 123 LEU A CA 1
ATOM 988 C C . LEU A 1 123 ? -8.713 3.893 13.2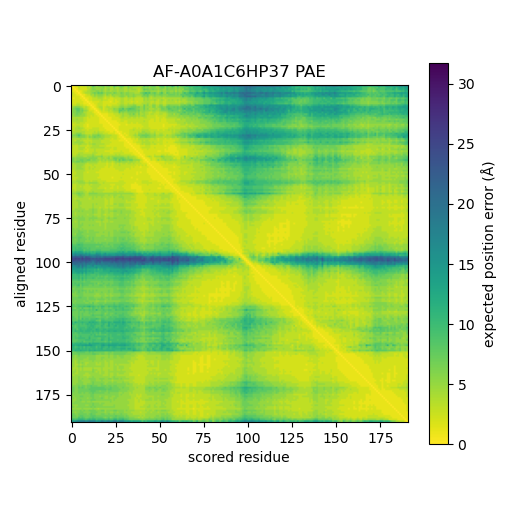97 1.00 94.50 123 LEU A C 1
ATOM 990 O O . LEU A 1 123 ? -8.046 3.967 12.258 1.00 94.50 123 LEU A O 1
ATOM 994 N N . LYS A 1 124 ? -9.542 4.888 13.635 1.00 92.75 124 LYS A N 1
ATOM 995 C CA . LYS A 1 124 ? -9.649 6.120 12.836 1.00 92.75 124 LYS A CA 1
ATOM 996 C C . LYS A 1 124 ? -8.357 6.944 12.852 1.00 92.75 124 LYS A C 1
ATOM 998 O O . LYS A 1 124 ? -8.025 7.526 11.818 1.00 92.75 124 LYS A O 1
ATOM 1003 N N . LYS A 1 125 ? -7.625 6.956 13.970 1.00 91.00 125 LYS A N 1
ATOM 1004 C CA . LYS A 1 125 ? -6.350 7.680 14.139 1.00 91.00 125 LYS A CA 1
ATOM 1005 C C . LYS A 1 125 ? -5.151 6.957 13.514 1.00 91.00 125 LYS A C 1
ATOM 1007 O O . LYS A 1 125 ? -4.163 7.608 13.185 1.00 91.00 125 LYS A O 1
ATOM 1012 N N . LEU A 1 126 ? -5.252 5.649 13.275 1.00 88.44 126 LEU A N 1
ATOM 1013 C CA . LEU A 1 126 ? -4.164 4.831 12.726 1.00 88.44 126 LEU A CA 1
ATOM 1014 C C . LEU A 1 126 ? -3.813 5.065 11.253 1.00 88.44 126 LEU A C 1
ATOM 1016 O O . LEU A 1 126 ? -2.833 4.497 10.776 1.00 88.44 126 LEU A O 1
ATOM 1020 N N . ARG A 1 127 ? -4.560 5.903 10.522 1.00 89.62 127 ARG A N 1
ATOM 1021 C CA . ARG A 1 127 ? -4.322 6.114 9.085 1.00 89.62 127 ARG A CA 1
ATOM 1022 C C . ARG A 1 127 ? -2.855 6.423 8.769 1.00 89.62 127 ARG A C 1
ATOM 1024 O O . ARG A 1 127 ? -2.310 5.827 7.857 1.00 89.62 127 ARG A O 1
ATOM 1031 N N . TRP A 1 128 ? -2.240 7.359 9.487 1.00 88.50 128 TRP A N 1
ATOM 1032 C CA . TRP A 1 128 ? -0.851 7.748 9.231 1.00 88.50 128 TRP A CA 1
ATOM 1033 C C . TRP A 1 128 ? 0.168 6.717 9.727 1.00 88.50 128 TRP A C 1
ATOM 1035 O O . TRP A 1 128 ? 1.038 6.364 8.935 1.00 88.50 128 TRP A O 1
ATOM 1045 N N . PRO A 1 129 ? 0.068 6.193 10.967 1.00 90.31 129 PRO A N 1
ATOM 1046 C CA . PRO A 1 129 ? 0.955 5.128 11.433 1.00 90.31 129 PRO A CA 1
ATOM 1047 C C . PRO A 1 129 ? 1.058 3.926 10.486 1.00 90.31 129 PRO A C 1
ATOM 1049 O O . PRO A 1 129 ? 2.159 3.453 10.249 1.00 90.31 129 PRO A O 1
ATOM 1052 N N . LEU A 1 130 ? -0.052 3.489 9.882 1.00 90.38 130 LEU A N 1
ATOM 1053 C CA . LEU A 1 130 ? -0.065 2.348 8.954 1.00 90.38 130 LEU A CA 1
ATOM 1054 C C . LEU A 1 130 ? 0.679 2.605 7.635 1.00 90.38 130 LEU A C 1
ATOM 1056 O O . LEU A 1 130 ? 1.105 1.663 6.971 1.00 90.38 130 LEU A O 1
ATOM 1060 N N . LEU A 1 131 ? 0.814 3.869 7.231 1.00 88.50 131 LEU A N 1
ATOM 1061 C CA . LEU A 1 131 ? 1.470 4.246 5.976 1.00 88.50 131 LEU A CA 1
ATOM 1062 C C . LEU A 1 131 ? 2.975 4.480 6.148 1.00 88.50 131 LEU A C 1
ATOM 1064 O O . LEU A 1 131 ? 3.718 4.438 5.170 1.00 88.50 131 LEU A O 1
ATOM 1068 N N . ILE A 1 132 ? 3.433 4.722 7.375 1.00 88.00 132 ILE A N 1
ATOM 1069 C CA . ILE A 1 132 ? 4.848 4.929 7.686 1.00 88.00 132 ILE A CA 1
ATOM 1070 C C . ILE A 1 132 ? 5.531 3.558 7.791 1.00 88.00 132 ILE A C 1
ATOM 1072 O O . ILE A 1 132 ? 4.916 2.577 8.200 1.00 88.00 132 ILE A O 1
ATOM 1076 N N . ASN A 1 133 ? 6.789 3.457 7.360 1.00 86.31 133 ASN A N 1
ATOM 1077 C CA . ASN A 1 133 ? 7.581 2.236 7.548 1.00 86.31 133 ASN A CA 1
ATOM 1078 C C . ASN A 1 133 ? 7.913 2.052 9.027 1.00 86.31 133 ASN A C 1
ATOM 1080 O O . ASN A 1 133 ? 8.198 3.039 9.707 1.00 86.31 133 ASN A O 1
ATOM 1084 N N . SER A 1 134 ? 7.920 0.809 9.509 1.00 87.75 134 SER A N 1
ATOM 1085 C CA . SER A 1 134 ? 8.133 0.512 10.934 1.00 87.75 134 SER A CA 1
ATOM 1086 C C . SER A 1 134 ? 9.401 1.159 11.498 1.00 87.75 134 SER A C 1
ATOM 1088 O O . SER A 1 134 ? 9.355 1.770 12.560 1.00 87.75 134 SER A O 1
ATOM 1090 N N . ASN A 1 135 ? 10.497 1.151 10.736 1.00 87.31 135 ASN A N 1
ATOM 1091 C CA . ASN A 1 135 ? 11.772 1.774 11.110 1.00 87.31 135 ASN A CA 1
ATOM 1092 C C . ASN A 1 135 ? 11.751 3.313 11.232 1.00 87.31 135 ASN A C 1
ATOM 1094 O O . ASN A 1 135 ? 12.733 3.901 11.675 1.00 87.31 135 ASN A O 1
ATOM 1098 N N . LYS A 1 136 ? 10.665 3.975 10.818 1.00 89.06 136 LYS A N 1
ATOM 1099 C CA . LYS A 1 136 ? 10.465 5.433 10.909 1.00 89.06 136 LYS A CA 1
ATOM 1100 C C . LYS A 1 136 ? 9.382 5.818 11.921 1.00 89.06 136 LYS A C 1
ATOM 1102 O O . LYS A 1 136 ? 9.065 7.003 12.053 1.00 89.06 136 LYS A O 1
ATOM 1107 N N . LEU A 1 137 ? 8.769 4.848 12.598 1.00 89.25 137 LEU A N 1
ATOM 1108 C CA . LEU A 1 137 ? 7.804 5.108 13.660 1.00 89.25 137 LEU A CA 1
ATOM 1109 C C . LEU A 1 137 ? 8.531 5.409 14.974 1.00 89.25 137 LEU A C 1
ATOM 1111 O O . LEU A 1 137 ? 9.546 4.806 15.294 1.00 89.25 137 LEU A O 1
ATOM 1115 N N . SER A 1 138 ? 7.989 6.350 15.747 1.00 89.75 138 SER A N 1
ATOM 1116 C CA . SER A 1 138 ? 8.393 6.565 17.141 1.00 89.75 138 SER A CA 1
ATOM 1117 C C . SER A 1 138 ? 7.874 5.432 18.024 1.00 89.75 138 SER A C 1
ATOM 1119 O O . SER A 1 138 ? 6.754 4.979 17.782 1.00 89.75 138 SER A O 1
ATOM 1121 N N . ASP A 1 139 ? 8.568 5.111 19.115 1.00 89.38 139 ASP A N 1
ATOM 1122 C CA . ASP A 1 139 ? 8.198 4.048 20.068 1.00 89.38 139 ASP A CA 1
ATOM 1123 C C . ASP A 1 139 ? 6.719 4.086 20.477 1.00 89.38 139 ASP A C 1
ATOM 1125 O O . ASP A 1 139 ? 5.998 3.110 20.301 1.00 89.38 139 ASP A O 1
ATOM 1129 N N . SER A 1 140 ? 6.207 5.261 20.860 1.00 87.62 140 SER A N 1
ATOM 1130 C CA . SER A 1 140 ? 4.790 5.435 21.223 1.00 87.62 140 SER A CA 1
ATOM 1131 C C . SER A 1 140 ? 3.807 5.043 20.104 1.00 87.62 140 SER A C 1
ATOM 1133 O O . SER A 1 140 ? 2.739 4.489 20.366 1.00 87.62 140 SER A O 1
ATOM 1135 N N . LYS A 1 141 ? 4.150 5.311 18.837 1.00 86.00 141 LYS A N 1
ATOM 1136 C CA . LYS A 1 141 ? 3.315 4.926 17.686 1.00 86.00 141 LYS A CA 1
ATOM 1137 C C . LYS A 1 141 ? 3.459 3.442 17.372 1.00 86.00 141 LYS A C 1
ATOM 1139 O O . LYS A 1 141 ? 2.483 2.836 16.940 1.00 86.00 141 LYS A O 1
ATOM 1144 N N . THR A 1 142 ? 4.648 2.882 17.579 1.00 88.31 142 THR A N 1
ATOM 1145 C CA . THR A 1 142 ? 4.919 1.450 17.431 1.00 88.31 142 THR A CA 1
ATOM 1146 C C . THR A 1 142 ? 4.098 0.644 18.431 1.00 88.31 142 THR A C 1
ATOM 1148 O O . THR A 1 142 ? 3.370 -0.254 18.021 1.00 88.31 142 THR A O 1
ATOM 1151 N N . GLU A 1 143 ? 4.113 1.024 19.709 1.00 87.88 143 GLU A N 1
ATOM 1152 C CA . GLU A 1 143 ? 3.307 0.391 20.761 1.00 87.88 143 GLU A CA 1
ATOM 1153 C C . GLU A 1 143 ? 1.806 0.494 20.465 1.00 87.88 143 GLU A C 1
ATOM 1155 O O . GLU A 1 143 ? 1.079 -0.499 20.530 1.00 87.88 143 GLU A O 1
ATOM 1160 N N . GLN A 1 144 ? 1.337 1.684 20.063 1.00 85.56 144 GLN A N 1
ATOM 1161 C CA . GLN A 1 144 ? -0.061 1.881 19.678 1.00 85.56 144 GLN A CA 1
ATOM 1162 C C . GLN A 1 144 ? -0.458 0.966 18.510 1.00 85.56 144 GLN A C 1
ATOM 1164 O O . GLN A 1 144 ? -1.553 0.402 18.504 1.00 85.56 144 GLN A O 1
ATOM 1169 N N . LEU A 1 145 ? 0.409 0.836 17.504 1.00 88.31 145 LEU A N 1
ATOM 1170 C CA . LEU A 1 145 ? 0.150 0.003 16.340 1.00 88.31 145 LEU A CA 1
ATOM 1171 C C . LEU A 1 145 ? 0.140 -1.488 16.704 1.00 88.31 145 LEU A C 1
ATOM 1173 O O . LEU A 1 145 ? -0.766 -2.197 16.275 1.00 88.31 145 LEU A O 1
ATOM 1177 N N . GLN A 1 146 ? 1.090 -1.944 17.523 1.00 88.62 146 GLN A N 1
ATOM 1178 C CA . GLN A 1 146 ? 1.170 -3.332 17.989 1.00 88.62 146 GLN A CA 1
ATOM 1179 C C . GLN A 1 146 ? -0.062 -3.734 18.800 1.00 88.62 146 GLN A C 1
ATOM 1181 O O . GLN A 1 146 ? -0.654 -4.775 18.527 1.00 88.62 146 GLN A O 1
ATOM 1186 N N . SER A 1 147 ? -0.496 -2.885 19.738 1.00 86.25 147 SER A N 1
ATOM 1187 C CA . SER A 1 147 ? -1.710 -3.134 20.524 1.00 86.25 147 SER A CA 1
ATOM 1188 C C . SER A 1 147 ? -2.941 -3.296 19.631 1.00 86.25 147 SER A C 1
ATOM 1190 O O . SER A 1 147 ? -3.777 -4.158 19.880 1.00 86.25 147 SER A O 1
ATOM 1192 N N . ILE A 1 148 ? -3.045 -2.510 18.558 1.00 85.25 148 ILE A N 1
ATOM 1193 C CA . ILE A 1 148 ? -4.188 -2.604 17.649 1.00 85.25 148 ILE A CA 1
ATOM 1194 C C . ILE A 1 148 ? -4.058 -3.821 16.727 1.00 85.25 148 ILE A C 1
ATOM 1196 O O . ILE A 1 148 ? -5.058 -4.466 16.443 1.00 85.25 148 ILE A O 1
ATOM 1200 N N . GLN A 1 149 ? -2.858 -4.195 16.289 1.00 86.62 149 GLN A N 1
ATOM 1201 C CA . GLN A 1 149 ? -2.666 -5.400 15.472 1.00 86.62 149 GLN A CA 1
ATOM 1202 C C . GLN A 1 149 ? -2.989 -6.696 16.226 1.00 86.62 149 GLN A C 1
ATOM 1204 O O . GLN A 1 149 ? -3.485 -7.633 15.611 1.00 86.62 149 GLN A O 1
ATOM 1209 N N . GLN A 1 150 ? -2.772 -6.741 17.544 1.00 88.94 150 GLN A N 1
ATOM 1210 C CA . GLN A 1 150 ? -3.167 -7.889 18.375 1.00 88.94 150 GLN A CA 1
ATOM 1211 C C . GLN A 1 150 ? -4.683 -8.127 18.367 1.00 88.94 150 GLN A C 1
ATOM 1213 O O . GLN A 1 150 ? -5.125 -9.272 18.407 1.00 88.94 150 GLN A O 1
ATOM 1218 N N . ASP A 1 151 ? -5.465 -7.053 18.265 1.00 89.00 151 ASP A N 1
ATOM 1219 C CA . ASP A 1 151 ? -6.927 -7.100 18.313 1.00 89.00 151 ASP A CA 1
ATOM 1220 C C . ASP A 1 151 ? -7.587 -7.261 16.929 1.00 89.00 151 ASP A C 1
ATOM 1222 O O . ASP A 1 151 ? -8.781 -7.546 16.860 1.00 89.00 151 ASP A O 1
ATOM 1226 N N . HIS A 1 152 ? -6.848 -7.060 15.829 1.00 94.19 152 HIS A N 1
ATOM 1227 C CA . HIS A 1 152 ? -7.406 -7.006 14.470 1.00 94.19 152 HIS A CA 1
ATOM 1228 C C . HIS A 1 152 ? -6.541 -7.799 13.490 1.00 94.19 152 HIS A C 1
ATOM 1230 O O . HIS A 1 152 ? -5.623 -7.257 12.865 1.00 94.19 152 HIS A O 1
ATOM 1236 N N . HIS A 1 153 ? -6.856 -9.087 13.351 1.00 92.62 153 HIS A N 1
ATOM 1237 C CA . HIS A 1 153 ? -6.088 -10.027 12.536 1.00 92.62 153 HIS A CA 1
ATOM 1238 C C . HIS A 1 153 ? -5.927 -9.560 11.081 1.00 92.62 153 HIS A C 1
ATOM 1240 O O . HIS A 1 153 ? -4.798 -9.427 10.611 1.00 92.62 153 HIS A O 1
ATOM 1246 N N . ASP A 1 154 ? -7.027 -9.219 10.403 1.00 93.50 154 ASP A N 1
ATOM 1247 C CA . ASP A 1 154 ? -7.024 -8.816 8.988 1.00 93.50 154 ASP A CA 1
ATOM 1248 C C . ASP A 1 154 ? -6.112 -7.595 8.759 1.00 93.50 154 ASP A C 1
ATOM 1250 O O . ASP A 1 154 ? -5.327 -7.530 7.807 1.00 93.50 154 ASP A O 1
ATOM 1254 N N . LEU A 1 155 ? -6.167 -6.624 9.679 1.00 94.62 155 LEU A N 1
ATOM 1255 C CA . LEU A 1 155 ? -5.330 -5.426 9.626 1.00 94.62 155 LEU A CA 1
ATOM 1256 C C . LEU A 1 155 ? -3.849 -5.751 9.866 1.00 94.62 155 LEU A C 1
ATOM 1258 O O . LEU A 1 155 ? -2.985 -5.151 9.221 1.00 94.62 155 LEU A O 1
ATOM 1262 N N . ALA A 1 156 ? -3.553 -6.681 10.776 1.00 94.06 156 ALA A N 1
ATOM 1263 C CA . ALA A 1 156 ? -2.194 -7.133 11.054 1.00 94.06 156 ALA A CA 1
ATOM 1264 C C . ALA A 1 156 ? -1.580 -7.861 9.850 1.00 94.06 156 ALA A C 1
ATOM 1266 O O . ALA A 1 156 ? -0.452 -7.541 9.469 1.00 94.06 156 ALA A O 1
ATOM 1267 N N . VAL A 1 157 ? -2.336 -8.758 9.205 1.00 94.56 157 VAL A N 1
ATOM 1268 C CA . VAL A 1 157 ? -1.911 -9.459 7.980 1.00 94.56 157 VAL A CA 1
ATOM 1269 C C . VAL A 1 157 ? -1.586 -8.451 6.881 1.00 94.56 157 VAL A C 1
ATOM 1271 O O . VAL A 1 157 ? -0.468 -8.435 6.362 1.00 94.56 157 VAL A O 1
ATOM 1274 N N . CYS A 1 158 ? -2.507 -7.527 6.593 1.00 95.06 158 CYS A N 1
ATOM 1275 C CA . CYS A 1 158 ? -2.292 -6.517 5.557 1.00 95.06 158 CYS A CA 1
ATOM 1276 C C . CYS A 1 158 ? -1.087 -5.612 5.860 1.00 95.06 158 CYS A C 1
AT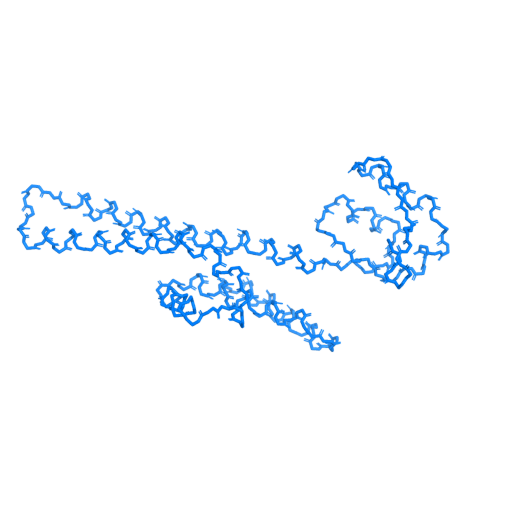OM 1278 O O . CYS A 1 158 ? -0.358 -5.210 4.949 1.00 95.06 158 CYS A O 1
ATOM 1280 N N . TYR A 1 159 ? -0.858 -5.273 7.132 1.00 94.81 159 TYR A N 1
ATOM 1281 C CA . TYR A 1 159 ? 0.303 -4.477 7.525 1.00 94.81 159 TYR A CA 1
ATOM 1282 C C . TYR A 1 159 ? 1.616 -5.247 7.349 1.00 94.81 159 TYR A C 1
ATOM 1284 O O . TYR A 1 159 ? 2.571 -4.694 6.802 1.00 94.81 159 TYR A O 1
ATOM 1292 N N . ALA A 1 160 ? 1.659 -6.521 7.745 1.00 93.81 160 ALA A N 1
ATOM 1293 C CA . ALA A 1 160 ? 2.824 -7.377 7.536 1.00 93.81 160 ALA A CA 1
ATOM 1294 C C . ALA A 1 160 ? 3.160 -7.503 6.042 1.00 93.81 160 ALA A C 1
ATOM 1296 O O . ALA A 1 160 ? 4.312 -7.312 5.649 1.00 93.81 160 ALA A O 1
ATOM 1297 N N . MET A 1 161 ? 2.143 -7.697 5.198 1.00 95.44 161 MET A N 1
ATOM 1298 C CA . MET A 1 161 ? 2.309 -7.711 3.745 1.00 95.44 161 MET A CA 1
ATOM 1299 C C . MET A 1 161 ? 2.873 -6.393 3.207 1.00 95.44 161 MET A C 1
ATOM 1301 O O . MET A 1 161 ? 3.733 -6.413 2.326 1.00 95.44 161 MET A O 1
ATOM 1305 N N . LYS A 1 162 ? 2.433 -5.241 3.731 1.00 94.81 162 LYS A N 1
ATOM 1306 C CA . LYS A 1 162 ? 2.982 -3.931 3.347 1.00 94.81 162 LYS A CA 1
ATOM 1307 C C . LYS A 1 162 ? 4.460 -3.802 3.714 1.00 94.81 162 LYS A C 1
ATOM 1309 O O . LYS A 1 162 ? 5.239 -3.305 2.902 1.00 94.81 162 LYS A O 1
ATOM 1314 N N . GLU A 1 163 ? 4.852 -4.221 4.914 1.00 94.75 163 GLU A N 1
ATOM 1315 C CA . GLU A 1 163 ? 6.252 -4.154 5.352 1.00 94.75 163 GLU A CA 1
ATOM 1316 C C . GLU A 1 163 ? 7.140 -5.094 4.530 1.00 94.75 163 GLU A C 1
ATOM 1318 O O . GLU A 1 163 ? 8.224 -4.696 4.097 1.00 94.75 163 GLU A O 1
ATOM 1323 N N . GLU A 1 164 ? 6.658 -6.301 4.226 1.00 95.00 164 GLU A N 1
ATOM 1324 C CA . GLU A 1 164 ? 7.372 -7.220 3.342 1.00 95.00 164 GLU A CA 1
ATOM 1325 C C . GLU A 1 164 ? 7.516 -6.644 1.930 1.00 95.00 164 GLU A C 1
ATOM 1327 O O . GLU A 1 164 ? 8.624 -6.622 1.397 1.00 95.00 164 GLU A O 1
ATOM 1332 N N . MET A 1 165 ? 6.443 -6.093 1.356 1.00 95.00 165 MET A N 1
ATOM 1333 C CA . MET A 1 165 ? 6.484 -5.411 0.061 1.00 95.00 165 MET A CA 1
ATOM 1334 C C . MET A 1 165 ? 7.537 -4.290 0.058 1.00 95.00 165 MET A C 1
ATOM 1336 O O . MET A 1 165 ? 8.316 -4.172 -0.886 1.00 95.00 165 MET A O 1
ATOM 1340 N N . CYS A 1 166 ? 7.600 -3.470 1.115 1.00 92.88 166 CYS A N 1
ATOM 1341 C CA . CYS A 1 166 ? 8.625 -2.432 1.256 1.00 92.88 166 CYS A CA 1
ATOM 1342 C C . CYS A 1 166 ? 10.047 -3.002 1.223 1.00 92.88 166 CYS A C 1
ATOM 1344 O O . CYS A 1 166 ? 10.892 -2.426 0.538 1.00 92.88 166 CYS A O 1
ATOM 1346 N N . ARG A 1 167 ? 10.289 -4.119 1.918 1.00 93.81 167 ARG A N 1
ATOM 1347 C CA . ARG A 1 167 ? 11.582 -4.815 1.947 1.00 93.81 167 ARG A CA 1
ATOM 1348 C C . ARG A 1 167 ? 11.936 -5.436 0.593 1.00 93.81 167 ARG A C 1
ATOM 1350 O O . ARG A 1 167 ? 13.091 -5.396 0.189 1.00 93.81 167 ARG A O 1
ATOM 1357 N N . LEU A 1 168 ? 10.959 -5.985 -0.132 1.00 94.81 168 LEU A N 1
ATOM 1358 C CA . LEU A 1 168 ? 11.182 -6.578 -1.458 1.00 94.81 168 LEU A CA 1
ATOM 1359 C C . LEU A 1 168 ? 11.690 -5.554 -2.481 1.00 94.81 168 LEU A C 1
ATOM 1361 O O . LEU A 1 168 ? 12.490 -5.906 -3.343 1.00 94.81 168 LEU A O 1
ATOM 1365 N N . TYR A 1 169 ? 11.290 -4.284 -2.359 1.00 92.44 169 TYR A N 1
ATOM 1366 C CA . TYR A 1 169 ? 11.819 -3.194 -3.189 1.00 92.44 169 TYR A CA 1
ATOM 1367 C C . TYR A 1 169 ? 13.275 -2.811 -2.886 1.00 92.44 169 TYR A C 1
ATOM 1369 O O . TYR A 1 169 ? 13.854 -2.025 -3.632 1.00 92.44 169 TYR A O 1
ATOM 1377 N N . GLU A 1 170 ? 13.854 -3.304 -1.793 1.00 92.81 170 GLU A N 1
ATOM 1378 C CA . GLU A 1 170 ? 15.253 -3.048 -1.423 1.00 92.81 170 GLU A CA 1
ATOM 1379 C C . GLU A 1 170 ? 16.194 -4.145 -1.944 1.00 92.81 170 GLU A C 1
ATOM 1381 O O . GLU A 1 170 ? 17.413 -4.009 -1.850 1.00 92.81 170 GLU A O 1
ATOM 1386 N N . LEU A 1 171 ? 15.647 -5.224 -2.518 1.00 94.56 171 LEU A N 1
ATOM 1387 C CA . LEU A 1 171 ? 16.434 -6.305 -3.099 1.00 94.56 171 LEU A CA 1
ATOM 1388 C C . LEU A 1 171 ? 17.123 -5.845 -4.386 1.00 94.56 171 LEU A C 1
ATOM 1390 O O . LEU A 1 171 ? 16.483 -5.368 -5.320 1.00 94.56 171 LEU A O 1
ATOM 1394 N N . THR A 1 172 ? 18.435 -6.048 -4.438 1.00 94.12 172 THR A N 1
ATOM 1395 C CA . THR A 1 172 ? 19.269 -5.794 -5.620 1.00 94.12 172 THR A CA 1
ATOM 1396 C C . THR A 1 172 ? 19.550 -7.066 -6.418 1.00 94.12 172 THR A C 1
ATOM 1398 O O . THR A 1 172 ? 19.830 -6.991 -7.613 1.00 94.12 172 THR A O 1
ATOM 1401 N N . ASP A 1 173 ? 19.448 -8.236 -5.782 1.00 96.31 173 ASP A N 1
ATOM 1402 C CA . ASP A 1 173 ? 19.581 -9.529 -6.447 1.00 96.31 173 ASP A CA 1
ATOM 1403 C C . ASP A 1 173 ? 18.273 -9.923 -7.144 1.00 96.31 173 ASP A C 1
ATOM 1405 O O . ASP A 1 173 ? 17.219 -10.065 -6.516 1.00 96.31 173 ASP A O 1
ATOM 1409 N N . TYR A 1 174 ? 18.352 -10.122 -8.460 1.00 91.38 174 TYR A N 1
ATOM 1410 C CA . TYR A 1 174 ? 17.189 -10.415 -9.295 1.00 91.38 174 TYR A CA 1
ATOM 1411 C C . TYR A 1 174 ? 16.511 -11.741 -8.925 1.00 91.38 174 TYR A C 1
ATOM 1413 O O . TYR A 1 174 ? 15.284 -11.804 -8.860 1.00 91.38 174 TYR A O 1
ATOM 1421 N N . GLN A 1 175 ? 17.280 -12.801 -8.658 1.00 95.88 175 GLN A N 1
ATOM 1422 C CA . GLN A 1 175 ? 16.705 -14.115 -8.356 1.00 95.88 175 GLN A CA 1
ATOM 1423 C C . GLN A 1 175 ? 15.966 -14.093 -7.015 1.00 95.88 175 GLN A C 1
ATOM 1425 O O . GLN A 1 175 ? 14.839 -14.585 -6.917 1.00 95.88 175 GLN A O 1
ATOM 1430 N N . GLN A 1 176 ? 16.557 -13.462 -6.000 1.00 96.88 176 GLN A N 1
ATOM 1431 C CA . GLN A 1 176 ? 15.913 -13.246 -4.708 1.00 96.88 176 GLN A CA 1
ATOM 1432 C C . GLN A 1 176 ? 14.664 -12.376 -4.837 1.00 96.88 176 GLN A C 1
ATOM 1434 O O . GLN A 1 176 ? 13.655 -12.688 -4.203 1.00 96.88 176 GLN A O 1
ATOM 1439 N N . ALA A 1 177 ? 14.697 -11.332 -5.672 1.00 94.94 177 ALA A N 1
ATOM 1440 C CA . ALA A 1 177 ? 13.528 -10.498 -5.928 1.00 94.94 177 ALA A CA 1
ATOM 1441 C C . ALA A 1 177 ? 12.389 -11.315 -6.551 1.00 94.94 177 ALA A C 1
ATOM 1443 O O . ALA A 1 177 ? 11.276 -11.293 -6.030 1.00 94.94 177 ALA A O 1
ATOM 1444 N N . VAL A 1 178 ? 12.663 -12.100 -7.599 1.00 94.69 178 VAL A N 1
ATOM 1445 C CA . VAL A 1 178 ? 11.656 -12.958 -8.248 1.00 94.69 178 VAL A CA 1
ATOM 1446 C C . VAL A 1 178 ? 11.048 -13.947 -7.254 1.00 94.69 178 VAL A C 1
ATOM 1448 O O . VAL A 1 178 ? 9.823 -14.053 -7.164 1.00 94.69 178 VAL A O 1
ATOM 1451 N N . ILE A 1 179 ? 11.877 -14.640 -6.468 1.00 97.38 179 ILE A N 1
ATOM 1452 C CA . ILE A 1 179 ? 11.400 -15.597 -5.459 1.00 97.38 179 ILE A CA 1
ATOM 1453 C C . ILE A 1 179 ? 10.554 -14.886 -4.396 1.00 97.38 179 ILE A C 1
ATOM 1455 O O . ILE A 1 179 ? 9.474 -15.364 -4.048 1.00 97.38 179 ILE A O 1
ATOM 1459 N N . GLY A 1 180 ? 11.034 -13.751 -3.884 1.00 97.25 180 GLY A N 1
ATOM 1460 C CA . GLY A 1 180 ? 10.362 -12.978 -2.844 1.00 97.25 180 GLY A CA 1
ATOM 1461 C C . GLY A 1 180 ? 9.003 -12.447 -3.295 1.00 97.25 180 GLY A C 1
ATOM 1462 O O . GLY A 1 180 ? 8.003 -12.689 -2.626 1.00 97.25 180 GLY A O 1
ATOM 1463 N N . TRP A 1 181 ? 8.940 -11.810 -4.466 1.00 95.75 181 TRP A N 1
ATOM 1464 C CA . TRP A 1 181 ? 7.688 -11.315 -5.041 1.00 95.75 181 TRP A CA 1
ATOM 1465 C C . TRP A 1 181 ? 6.703 -12.438 -5.369 1.00 95.75 181 TRP A C 1
ATOM 1467 O O . TRP A 1 181 ? 5.507 -12.282 -5.132 1.00 95.75 181 TRP A O 1
ATOM 1477 N N . THR A 1 182 ? 7.189 -13.588 -5.847 1.00 96.38 182 THR A N 1
ATOM 1478 C CA . THR A 1 182 ? 6.335 -14.760 -6.104 1.00 96.38 182 THR A CA 1
ATOM 1479 C C . THR A 1 182 ? 5.702 -15.274 -4.812 1.00 96.38 182 THR A C 1
ATOM 1481 O O . THR A 1 182 ? 4.497 -15.517 -4.771 1.00 96.38 182 THR A O 1
ATOM 1484 N N . LYS A 1 183 ? 6.492 -15.400 -3.738 1.00 96.94 183 LYS A N 1
ATOM 1485 C CA . LYS A 1 183 ? 5.991 -15.822 -2.421 1.00 96.94 183 LYS A CA 1
ATOM 1486 C C . LYS A 1 183 ? 4.999 -14.824 -1.841 1.00 96.94 183 LYS A C 1
ATOM 1488 O O . LYS A 1 183 ? 3.938 -15.233 -1.386 1.00 96.94 183 LYS A O 1
ATOM 1493 N N . TRP A 1 184 ? 5.319 -13.534 -1.908 1.00 96.75 184 TRP A N 1
ATOM 1494 C CA . TRP A 1 184 ? 4.437 -12.469 -1.441 1.00 96.75 184 TRP A CA 1
ATOM 1495 C C . TRP A 1 184 ? 3.093 -12.488 -2.173 1.00 96.75 184 TRP A C 1
ATOM 1497 O O . TRP A 1 184 ? 2.042 -12.406 -1.545 1.00 96.75 184 TRP A O 1
ATOM 1507 N N . PHE A 1 185 ? 3.113 -12.672 -3.497 1.00 95.12 185 PHE A N 1
ATOM 1508 C CA . PHE A 1 185 ? 1.893 -12.773 -4.293 1.00 95.12 185 PHE A CA 1
ATOM 1509 C C . PHE A 1 185 ? 1.085 -14.036 -3.974 1.00 95.12 185 PHE A C 1
ATOM 1511 O O . PHE A 1 185 ? -0.141 -13.982 -3.935 1.00 95.12 185 PHE A O 1
ATOM 1518 N N . GLN A 1 186 ? 1.746 -15.166 -3.719 1.00 96.06 186 GLN A N 1
ATOM 1519 C CA . GLN A 1 186 ? 1.059 -16.390 -3.312 1.00 96.06 186 GLN A CA 1
ATOM 1520 C C . GLN A 1 186 ? 0.398 -16.227 -1.936 1.00 96.06 186 GLN A C 1
ATOM 1522 O O . GLN A 1 186 ? -0.788 -16.516 -1.805 1.00 96.06 186 GLN A O 1
ATOM 1527 N N . ALA A 1 187 ? 1.117 -15.670 -0.957 1.00 94.00 187 ALA A N 1
ATOM 1528 C CA . ALA A 1 187 ? 0.567 -15.358 0.361 1.00 94.00 187 ALA A CA 1
ATOM 1529 C C . ALA A 1 187 ? -0.635 -14.404 0.261 1.00 94.00 187 ALA A C 1
ATOM 1531 O O . ALA A 1 187 ? -1.648 -14.625 0.917 1.00 94.00 187 ALA A O 1
ATOM 1532 N N . ALA A 1 188 ? -0.568 -13.403 -0.626 1.00 92.12 188 ALA A N 1
ATOM 1533 C CA . ALA A 1 188 ? -1.668 -12.474 -0.895 1.00 92.12 188 ALA A CA 1
ATOM 1534 C C . ALA A 1 188 ? -2.944 -13.141 -1.4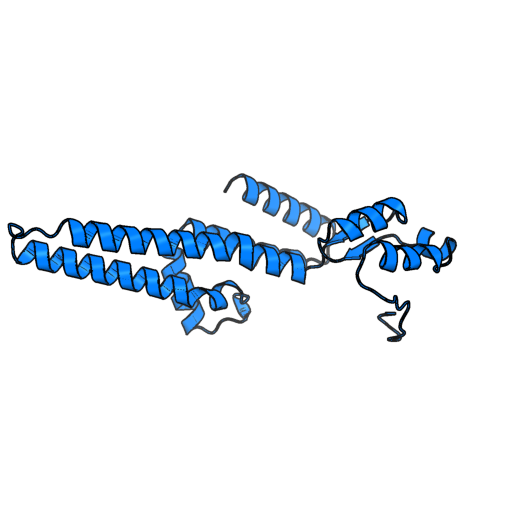30 1.00 92.12 188 ALA A C 1
ATOM 1536 O O . ALA A 1 188 ? -4.025 -12.580 -1.300 1.00 92.12 188 ALA A O 1
ATOM 1537 N N . LYS A 1 189 ? -2.826 -14.299 -2.089 1.00 92.81 189 LYS A N 1
ATOM 1538 C CA . LYS A 1 189 ? -3.975 -15.056 -2.607 1.00 92.81 189 LYS A CA 1
ATOM 1539 C C . LYS A 1 189 ? -4.553 -16.040 -1.593 1.00 92.81 189 LYS A C 1
ATOM 1541 O O . LYS A 1 189 ? -5.672 -16.503 -1.791 1.00 92.81 189 LYS A O 1
ATOM 1546 N N . GLU A 1 190 ? -3.762 -16.418 -0.595 1.00 91.25 190 GLU A N 1
ATOM 1547 C CA . GLU A 1 190 ? -4.125 -17.377 0.454 1.00 91.25 190 GLU A CA 1
ATOM 1548 C C . GLU A 1 190 ? -4.676 -16.704 1.718 1.00 91.25 190 GLU A C 1
ATOM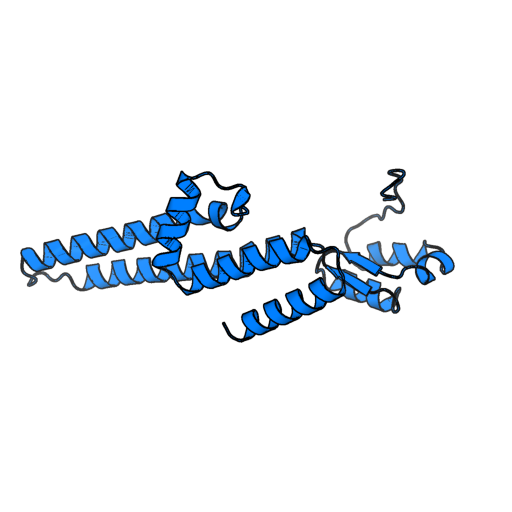 1550 O O . GLU A 1 190 ? -5.253 -17.392 2.560 1.00 91.25 190 GLU A O 1
ATOM 1555 N N . SER A 1 191 ? -4.477 -15.390 1.848 1.00 80.06 191 SER A N 1
ATOM 1556 C CA . SER A 1 191 ? -5.006 -14.547 2.928 1.00 80.06 191 SER A CA 1
ATOM 1557 C C . SER A 1 191 ? -6.413 -14.045 2.623 1.00 80.06 191 SER A C 1
ATOM 1559 O O . SER A 1 191 ? -7.168 -13.882 3.606 1.00 80.06 191 SER A O 1
#

pLDDT: mean 92.0, std 3.9, range [73.38, 97.62]

Sequence (191 aa):
MDLEQGDILWIGKGRAMKDFEKFFEDMPSNSLSAVIAVAMDMNASYNKLVTKHLPKAQIVYDRFHMQSQFGRDVLGVVRLDEARRHKAKEKEILADISNDTDKETMKSLKQEAKTEKQKYSQLKKLRWPLLINSNKLSDSKTEQLQSIQQDHHDLAVCYAMKEEMCRLYELTDYQQAVIGWTKWFQAAKES

Secondary structure (DSSP, 8-state):
--TTT-------SSSSHHHHHHHHHHS-HHHHHT--EEEE-S-HHHHHHHHHH-TTSEEEE-HHHHHHHHIIIIIHHHHHHHHHHHHHHHHHHHHS--TTS-HHHHHHHHHHHHHHHHHHHHHHHTHHHHHS-GGGS-HHHHHHHHHHHHH-HHHHHHHHHHHHHHHHTT---HHHHHHHHHHHHHHHHH-

Foldseek 3Di:
DPPVPPDDPDDFDDDDLVRCLVSLVVDDLVVLQPAAEDEDAPDPSVVVSCCVRNVNHHYHYDPVNVLVCLLCVQLVVLLVVLLVVLVVLLVVLVVPDDPPDDPVSNVVSVVSSVVSVVLSVLSVVCSVVLSDALVPDDPVSNVSVVVNCVVRVSNVLSSVLSNLSVVLVVDPDPVCSVVSVVVSVVSVVVD

Radius of gyration: 24.5 Å; Cα contacts (8 Å, |Δi|>4): 154; chains: 1; bounding box: 58×37×71 Å